Protein AF-A0A6I5ZXA4-F1 (afdb_monomer)

pLDDT: mean 84.93, std 11.58, range [39.38, 97.25]

Foldseek 3Di:
DQDPVNVVVLVVLLVLLVLDCLLVLLLLLLVLLLVVLVLLVPPDPVSLLVQLCSQLVSLVVVVVVQVVCCVVVVPDHPPLCSVVLNVVSVCLSPPPVSVVVCQQQNNLLSSLVSLLSSCVVSVNCLSNVLSVLSSVLRNCLNVCVQCVPVCVLDNRRSSSSSNVSSVSSNVSSVVSVVQSVCSVVVHPRD

Secondary structure (DSSP, 8-state):
---HHHHHHHHHHHHHHHH--HHHHHHHHHHHHHHHHHHTT---HHHHHHHTTHHHHHHHHHHHHHHHHHHHH--PPP---HHHHHHHHHHHHHSHHHHHHHHHH-HHHHHHHHHHHHHHHTT-HHHHHHHHHHHHHHHHHHTTHHHHH-GGG-TTHHHHHHHHHHHHHHHHHHHHHHHHHHHHHTPPP-

Nearest PDB structures (foldseek):
  8e0m-assembly4_L  TM=2.772E-01  e=8.622E+00  synthetic construct

Mean predicted aligned error: 6.78 Å

Structure (mmCIF, N/CA/C/O backbone):
data_AF-A0A6I5ZXA4-F1
#
_entry.id   AF-A0A6I5ZXA4-F1
#
loop_
_atom_site.group_PDB
_atom_site.id
_atom_site.type_symbol
_atom_site.label_atom_id
_atom_site.label_alt_id
_atom_site.label_comp_id
_atom_site.label_asym_id
_atom_site.label_entity_id
_atom_site.label_seq_id
_atom_site.pdbx_PDB_ins_code
_atom_site.Cartn_x
_atom_site.Cartn_y
_atom_site.Cartn_z
_atom_site.occupancy
_atom_site.B_iso_or_equiv
_atom_site.auth_seq_id
_atom_site.auth_comp_id
_atom_site.auth_asym_id
_atom_site.auth_atom_id
_atom_site.pdbx_PDB_model_num
ATOM 1 N N . MET A 1 1 ? -20.266 17.464 35.183 1.00 54.19 1 MET A N 1
ATOM 2 C CA . MET A 1 1 ? -20.669 16.050 35.334 1.00 54.19 1 MET A CA 1
ATOM 3 C C . MET A 1 1 ? -20.805 15.484 33.935 1.00 54.19 1 MET A C 1
ATOM 5 O O . MET A 1 1 ? -21.536 16.075 33.157 1.00 54.19 1 MET A O 1
ATOM 9 N N . VAL A 1 2 ? -20.057 14.433 33.596 1.00 58.50 2 VAL A N 1
ATOM 10 C CA . VAL A 1 2 ? -20.182 13.766 32.288 1.00 58.50 2 VAL A CA 1
ATOM 11 C C . VAL A 1 2 ? -21.491 12.991 32.296 1.00 58.50 2 VAL A C 1
ATOM 13 O O . VAL A 1 2 ? -21.752 12.233 33.232 1.00 58.50 2 VAL A O 1
ATOM 16 N N . THR A 1 3 ? -22.337 13.211 31.300 1.00 79.69 3 THR A N 1
ATOM 17 C CA . THR A 1 3 ? -23.615 12.502 31.208 1.00 79.69 3 THR A CA 1
ATOM 18 C C . THR A 1 3 ? -23.374 11.049 30.770 1.00 79.69 3 THR A C 1
ATOM 20 O O . THR A 1 3 ? -22.417 10.749 30.055 1.00 79.69 3 THR A O 1
ATOM 23 N N . VAL A 1 4 ? -24.227 10.107 31.194 1.00 79.75 4 VAL A N 1
ATOM 24 C CA . VAL A 1 4 ? -24.123 8.684 30.793 1.00 79.75 4 VAL A CA 1
ATOM 25 C C . VAL A 1 4 ? -23.979 8.502 29.264 1.00 79.75 4 VAL A C 1
ATOM 27 O O . VAL A 1 4 ? -23.146 7.689 28.852 1.00 79.75 4 VAL A O 1
ATOM 30 N N . PRO A 1 5 ? -24.685 9.270 28.404 1.00 82.31 5 PRO A N 1
ATOM 31 C CA . PRO A 1 5 ? -24.482 9.237 26.954 1.00 82.31 5 PRO A CA 1
ATOM 32 C C . PRO A 1 5 ? -23.058 9.612 26.514 1.00 82.31 5 PRO A C 1
ATOM 34 O O . PRO A 1 5 ? -22.460 8.895 25.712 1.00 82.31 5 PRO A O 1
ATOM 37 N N . GLU A 1 6 ? -22.475 10.677 27.073 1.00 78.12 6 GLU A N 1
ATOM 38 C CA . GLU A 1 6 ? -21.112 11.127 26.745 1.00 78.12 6 GLU A CA 1
ATOM 39 C C . GLU A 1 6 ? -20.054 10.089 27.139 1.00 78.12 6 GLU A C 1
ATOM 41 O O . GLU A 1 6 ? -19.094 9.858 26.398 1.00 78.12 6 GLU A O 1
ATOM 46 N N . TYR A 1 7 ? -20.250 9.410 28.274 1.00 79.38 7 TYR A N 1
ATOM 47 C CA . TYR A 1 7 ? -19.367 8.329 28.711 1.00 79.38 7 TYR A CA 1
ATOM 48 C C . TYR A 1 7 ? -19.406 7.137 27.744 1.00 79.38 7 TYR A C 1
ATOM 50 O O . TYR A 1 7 ? -18.355 6.649 27.321 1.00 79.38 7 TYR A O 1
ATOM 58 N N . VAL A 1 8 ? -20.603 6.691 27.344 1.00 82.06 8 VAL A N 1
ATOM 59 C CA . VAL A 1 8 ? -20.775 5.579 26.392 1.00 82.06 8 VAL A CA 1
ATOM 60 C C . VAL A 1 8 ? -20.177 5.922 25.027 1.00 82.06 8 VAL A C 1
ATOM 62 O O . VAL A 1 8 ? -19.514 5.080 24.414 1.00 82.06 8 VAL A O 1
ATOM 65 N N . ASP A 1 9 ? -20.344 7.157 24.557 1.00 81.06 9 ASP A N 1
ATOM 66 C CA . ASP A 1 9 ? -19.767 7.601 23.290 1.00 81.06 9 ASP A CA 1
ATOM 67 C C . ASP A 1 9 ? -18.241 7.696 23.334 1.00 81.06 9 ASP A C 1
ATOM 69 O O . ASP A 1 9 ? -17.578 7.251 22.390 1.00 81.06 9 ASP A O 1
ATOM 73 N N . ALA A 1 10 ? -17.660 8.187 24.431 1.00 73.94 10 ALA A N 1
ATOM 74 C CA . ALA A 1 10 ? -16.213 8.173 24.635 1.00 73.94 10 ALA A CA 1
ATOM 75 C C . ALA A 1 10 ? -15.659 6.737 24.644 1.00 73.94 10 ALA A C 1
ATOM 77 O O . ALA A 1 10 ? -14.641 6.454 24.006 1.00 73.94 10 ALA A O 1
ATOM 78 N N . LEU A 1 11 ? -16.367 5.800 25.283 1.00 72.19 11 LEU A N 1
ATOM 79 C CA . LEU A 1 11 ? -15.995 4.384 25.321 1.00 72.19 11 LEU A CA 1
ATOM 80 C C . LEU A 1 11 ? -16.078 3.736 23.933 1.00 72.19 11 LEU A C 1
ATOM 82 O O . LEU A 1 11 ? -15.151 3.041 23.518 1.00 72.19 11 LEU A O 1
ATOM 86 N N . ARG A 1 12 ? -17.130 4.032 23.159 1.00 75.88 12 ARG A N 1
ATOM 87 C CA . ARG A 1 12 ? -17.279 3.578 21.765 1.00 75.88 12 ARG A CA 1
ATOM 88 C C . ARG A 1 12 ? -16.221 4.174 20.841 1.00 75.88 12 ARG A C 1
ATOM 90 O O .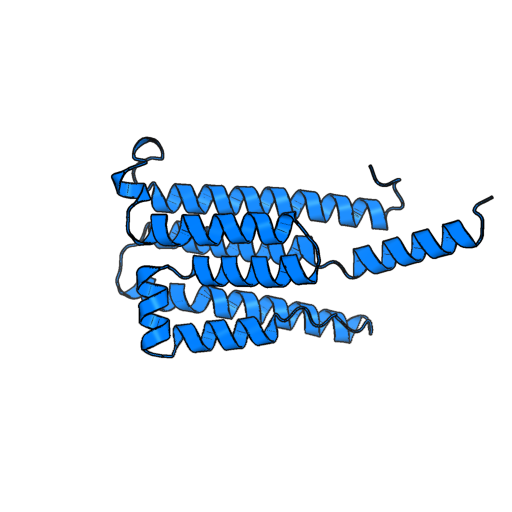 ARG A 1 12 ? -15.809 3.505 19.896 1.00 75.88 12 ARG A O 1
ATOM 97 N N . ARG A 1 13 ? -15.793 5.422 21.060 1.00 67.88 13 ARG A N 1
ATOM 98 C CA . ARG A 1 13 ? -14.695 6.052 20.301 1.00 67.88 13 ARG A CA 1
ATOM 99 C C . ARG A 1 13 ? -13.355 5.411 20.642 1.00 67.88 13 ARG A C 1
ATOM 101 O O . ARG A 1 13 ? -12.621 5.061 19.726 1.00 67.88 13 ARG A O 1
ATOM 108 N N . ARG A 1 14 ? -13.078 5.159 21.924 1.00 64.25 14 ARG A N 1
ATOM 109 C CA . ARG A 1 14 ? -11.875 4.434 22.366 1.00 64.25 14 ARG A CA 1
ATOM 110 C C . ARG A 1 14 ? -11.835 3.005 21.843 1.00 64.25 14 ARG A C 1
ATOM 112 O O . ARG A 1 14 ? -10.807 2.582 21.335 1.00 64.25 14 ARG A O 1
ATOM 119 N N . GLN A 1 15 ? -12.954 2.285 21.880 1.00 64.56 15 GLN A N 1
ATOM 120 C CA . GLN A 1 15 ? -13.050 0.945 21.297 1.00 64.56 15 GLN A CA 1
ATOM 121 C C . GLN A 1 15 ? -12.902 0.964 19.770 1.00 64.56 15 GLN A C 1
ATOM 123 O O . GLN A 1 15 ? -12.278 0.065 19.217 1.00 64.56 15 GLN A O 1
ATOM 128 N N . ARG A 1 16 ? -13.420 1.987 19.074 1.00 64.12 16 ARG A N 1
ATOM 129 C CA . ARG A 1 16 ? -13.203 2.163 17.627 1.00 64.12 16 ARG A CA 1
ATOM 130 C C . ARG A 1 16 ? -11.746 2.480 17.291 1.00 64.12 16 ARG A C 1
ATOM 132 O O . ARG A 1 16 ? -11.203 1.852 16.392 1.00 64.12 16 ARG A O 1
ATOM 139 N N . ALA A 1 17 ? -11.100 3.375 18.034 1.00 61.19 17 ALA A N 1
ATOM 140 C CA . ALA A 1 17 ? -9.6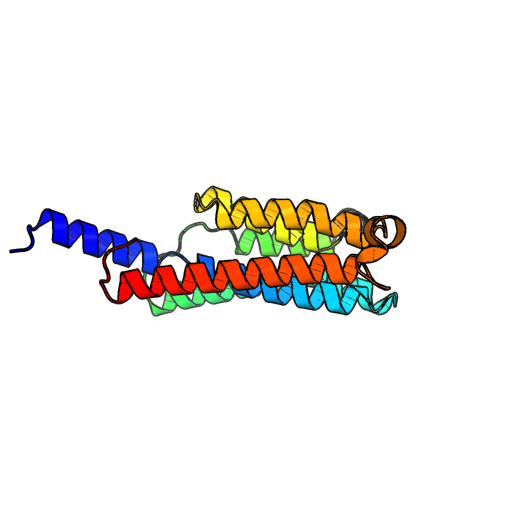84 3.695 17.853 1.00 61.19 17 ALA A CA 1
ATOM 141 C C . ALA A 1 17 ? -8.777 2.500 18.184 1.00 61.19 17 ALA A C 1
ATOM 143 O O . ALA A 1 17 ? -7.865 2.204 17.426 1.00 61.19 17 ALA A O 1
ATOM 144 N N . ALA A 1 18 ? -9.082 1.745 19.244 1.00 59.34 18 ALA A N 1
ATOM 145 C CA . ALA A 1 18 ? -8.358 0.520 19.591 1.00 59.34 18 ALA A CA 1
ATOM 146 C C . ALA A 1 18 ? -8.507 -0.588 18.531 1.00 59.34 18 ALA A C 1
ATOM 148 O O . ALA A 1 18 ? -7.624 -1.436 18.395 1.00 59.34 18 ALA A O 1
ATOM 149 N N . ARG A 1 19 ? -9.613 -0.580 17.774 1.00 60.19 19 ARG A N 1
ATOM 150 C CA . ARG A 1 19 ? -9.858 -1.495 16.650 1.00 60.19 19 ARG A CA 1
ATOM 151 C C . ARG A 1 19 ? -9.263 -1.007 15.331 1.00 60.19 19 ARG A C 1
ATOM 153 O O . ARG A 1 19 ? -9.075 -1.827 14.437 1.00 60.19 19 ARG A O 1
ATOM 160 N N . HIS A 1 20 ? -8.969 0.284 15.178 1.00 66.25 20 HIS A N 1
ATOM 161 C CA . HIS A 1 20 ? -8.357 0.782 13.953 1.00 66.25 20 HIS A CA 1
ATOM 162 C C . HIS A 1 20 ? -6.872 0.424 13.920 1.00 66.25 20 HIS A C 1
ATOM 164 O O . HIS A 1 20 ? -6.064 0.880 14.716 1.00 66.25 20 HIS A O 1
ATOM 170 N N . THR A 1 21 ? -6.525 -0.428 12.961 1.00 73.31 21 THR A N 1
ATOM 171 C CA . THR A 1 21 ? -5.159 -0.848 12.633 1.00 73.31 21 THR A CA 1
ATOM 172 C C . THR A 1 21 ? -4.541 0.035 11.546 1.00 73.31 21 THR A C 1
ATOM 174 O O . THR A 1 21 ? -3.541 -0.346 10.943 1.00 73.31 21 THR A O 1
ATOM 177 N N . GLY A 1 22 ? -5.128 1.206 11.273 1.00 82.19 22 GLY A N 1
ATOM 178 C CA . GL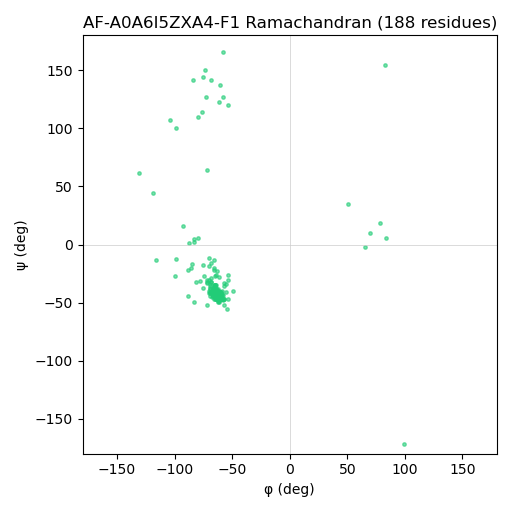Y A 1 22 ? -4.779 2.056 10.135 1.00 82.19 22 GLY A CA 1
ATOM 179 C C . GLY A 1 22 ? -3.313 2.484 10.145 1.00 82.19 22 GLY A C 1
ATOM 180 O O . GLY A 1 22 ? -2.635 2.327 9.131 1.00 82.19 22 GLY A O 1
ATOM 181 N N . SER A 1 23 ? -2.803 2.939 11.296 1.00 86.69 23 SER A N 1
ATOM 182 C CA . SER A 1 23 ? -1.387 3.299 11.460 1.00 86.69 23 SER A CA 1
ATOM 183 C C . SER A 1 23 ? -0.442 2.134 11.137 1.00 86.69 23 SER A C 1
ATOM 185 O O . SER A 1 23 ? 0.535 2.305 10.408 1.00 86.69 23 SER A O 1
ATOM 187 N N . LEU A 1 24 ? -0.772 0.930 11.611 1.00 89.19 24 LEU A N 1
ATOM 188 C CA . LEU A 1 24 ? -0.002 -0.290 11.377 1.00 89.19 24 LEU A CA 1
ATOM 189 C C . LEU A 1 24 ? -0.044 -0.717 9.906 1.00 89.19 24 LEU A C 1
ATOM 191 O O . LEU A 1 24 ? 0.997 -1.028 9.331 1.00 89.19 24 LEU A O 1
ATOM 195 N N . VAL A 1 25 ? -1.224 -0.695 9.280 1.00 90.81 25 VAL A N 1
ATOM 196 C CA . VAL A 1 25 ? -1.380 -1.021 7.855 1.00 90.81 25 VAL A CA 1
ATOM 197 C C . VAL A 1 25 ? -0.520 -0.089 7.005 1.00 90.81 25 VAL A C 1
ATOM 199 O O . VAL A 1 25 ? 0.228 -0.570 6.155 1.00 90.81 25 VAL A O 1
ATOM 202 N N . LEU A 1 26 ? -0.571 1.220 7.261 1.00 92.56 26 LEU A N 1
ATOM 203 C CA . LEU A 1 26 ? 0.232 2.211 6.541 1.00 92.56 26 LEU A CA 1
ATOM 204 C C . LEU A 1 26 ? 1.727 2.018 6.771 1.00 92.56 26 LEU A C 1
ATOM 206 O O . LEU A 1 26 ? 2.483 2.058 5.809 1.00 92.56 26 LEU A O 1
ATOM 210 N N . ALA A 1 27 ? 2.152 1.771 8.012 1.00 93.88 27 ALA A N 1
ATOM 211 C CA . ALA A 1 27 ? 3.561 1.575 8.341 1.00 93.88 27 ALA A CA 1
ATOM 212 C C . ALA A 1 27 ? 4.152 0.344 7.636 1.00 93.88 27 ALA A C 1
ATOM 214 O O . ALA A 1 27 ? 5.236 0.422 7.061 1.00 93.88 27 ALA A O 1
ATOM 215 N N . VAL A 1 28 ? 3.425 -0.779 7.625 1.00 94.94 28 VAL A N 1
ATOM 216 C CA . VAL A 1 28 ? 3.874 -1.998 6.932 1.00 94.94 28 VAL A CA 1
ATOM 217 C C . VAL A 1 28 ? 3.928 -1.776 5.418 1.00 94.94 28 VAL A C 1
ATOM 219 O O . VAL A 1 28 ? 4.894 -2.191 4.779 1.00 94.94 28 VAL A O 1
ATOM 222 N N . HIS A 1 29 ? 2.944 -1.083 4.833 1.00 95.81 29 HIS A N 1
ATOM 223 C CA . HIS A 1 29 ? 2.990 -0.743 3.407 1.00 95.81 29 HIS A CA 1
ATOM 224 C C . HIS A 1 29 ? 4.117 0.245 3.094 1.00 95.81 29 HIS A C 1
ATOM 226 O O . HIS A 1 29 ? 4.789 0.075 2.085 1.00 95.81 29 HIS A O 1
ATOM 232 N N . ALA A 1 30 ? 4.382 1.226 3.959 1.00 96.12 30 ALA A N 1
ATOM 233 C CA . ALA A 1 30 ? 5.496 2.155 3.797 1.00 96.12 30 ALA A CA 1
ATOM 234 C C . ALA A 1 30 ? 6.836 1.412 3.753 1.00 96.12 30 ALA A C 1
ATOM 236 O O . ALA A 1 30 ? 7.631 1.635 2.843 1.00 96.12 30 ALA A O 1
ATOM 237 N N . ALA A 1 31 ? 7.053 0.482 4.689 1.00 96.50 31 ALA A N 1
ATOM 238 C CA . ALA A 1 31 ? 8.249 -0.355 4.716 1.00 96.50 31 ALA A CA 1
ATOM 239 C C . ALA A 1 31 ? 8.373 -1.207 3.444 1.00 96.50 31 ALA A C 1
ATOM 241 O O . ALA A 1 31 ? 9.440 -1.266 2.839 1.00 96.50 31 ALA A O 1
ATOM 242 N N . ALA A 1 32 ? 7.276 -1.818 2.992 1.00 95.19 32 ALA A N 1
ATOM 243 C CA . ALA A 1 32 ? 7.264 -2.613 1.769 1.00 95.19 32 ALA A CA 1
ATOM 244 C C . ALA A 1 32 ? 7.580 -1.780 0.520 1.00 95.19 32 ALA A C 1
ATOM 246 O O . ALA A 1 32 ? 8.390 -2.194 -0.304 1.00 95.19 32 ALA A O 1
ATOM 247 N N . VAL A 1 33 ? 6.986 -0.591 0.390 1.00 95.50 33 VAL A N 1
ATOM 248 C CA . VAL A 1 33 ? 7.256 0.320 -0.732 1.00 95.50 33 VAL A CA 1
ATOM 249 C C . VAL A 1 33 ? 8.695 0.833 -0.680 1.00 95.50 33 VAL A C 1
ATOM 251 O O . VAL A 1 33 ? 9.329 0.914 -1.725 1.00 95.50 33 VAL A O 1
ATOM 254 N N . ALA A 1 34 ? 9.250 1.105 0.505 1.00 95.25 34 ALA A N 1
ATOM 255 C CA . ALA A 1 34 ? 10.657 1.480 0.650 1.00 95.25 34 ALA A CA 1
ATOM 256 C C . ALA A 1 34 ? 11.597 0.352 0.190 1.00 95.25 34 ALA A C 1
ATOM 258 O O . ALA A 1 34 ? 12.549 0.604 -0.545 1.00 95.25 34 ALA A O 1
ATOM 259 N N . VAL A 1 35 ? 11.295 -0.901 0.552 1.00 93.31 35 VAL A N 1
ATOM 260 C CA . VAL A 1 35 ? 12.035 -2.078 0.066 1.00 93.31 35 VAL A CA 1
ATOM 261 C C . VAL A 1 35 ? 11.949 -2.187 -1.458 1.00 93.31 35 VAL A C 1
ATOM 263 O O . VAL A 1 35 ? 12.969 -2.407 -2.106 1.00 93.31 35 VAL A O 1
ATOM 266 N N . LEU A 1 36 ? 10.764 -1.987 -2.045 1.00 92.00 36 LEU A N 1
ATOM 267 C CA . LEU A 1 36 ? 10.590 -1.989 -3.501 1.00 92.00 36 LEU A CA 1
ATOM 268 C C . LEU A 1 36 ? 11.328 -0.830 -4.185 1.00 92.00 36 LEU A C 1
ATOM 270 O O . LEU A 1 36 ? 11.880 -1.029 -5.261 1.00 92.00 36 LEU A O 1
ATOM 274 N N . ALA A 1 37 ? 11.385 0.352 -3.566 1.00 92.69 37 ALA A N 1
ATOM 275 C CA . ALA A 1 37 ? 12.131 1.497 -4.083 1.00 92.69 37 ALA A CA 1
ATOM 276 C C . ALA A 1 37 ? 13.636 1.199 -4.156 1.00 92.69 37 ALA A C 1
ATOM 278 O O . ALA A 1 37 ? 14.258 1.438 -5.186 1.00 92.69 37 ALA A O 1
ATOM 279 N N . VAL A 1 38 ? 14.206 0.612 -3.097 1.00 90.56 38 VAL A N 1
ATOM 280 C CA . VAL A 1 38 ? 15.615 0.179 -3.082 1.00 90.56 38 VAL A CA 1
ATOM 281 C C . VAL A 1 38 ? 15.853 -0.910 -4.126 1.00 90.56 38 VAL A C 1
ATOM 283 O O . VAL A 1 38 ? 16.810 -0.840 -4.891 1.00 90.56 38 VAL A O 1
ATOM 286 N N . ALA A 1 39 ? 14.955 -1.892 -4.203 1.00 88.06 39 ALA A N 1
ATOM 287 C CA . ALA A 1 39 ? 15.065 -2.995 -5.149 1.00 88.06 39 ALA A CA 1
ATOM 288 C C . ALA A 1 39 ? 14.941 -2.556 -6.616 1.00 88.06 39 ALA A C 1
ATOM 290 O O . ALA A 1 39 ? 15.419 -3.263 -7.497 1.00 88.06 39 ALA A O 1
ATOM 291 N N . GLN A 1 40 ? 14.330 -1.399 -6.883 1.00 84.94 40 GLN A N 1
ATOM 292 C CA . GLN A 1 40 ? 14.214 -0.840 -8.229 1.00 84.94 40 GLN A CA 1
ATOM 293 C C . GLN A 1 40 ? 15.528 -0.234 -8.744 1.00 84.94 40 GLN A C 1
ATOM 295 O O . GLN A 1 40 ? 15.694 -0.064 -9.948 1.00 84.94 40 GLN A O 1
ATOM 300 N N . VAL A 1 41 ? 16.481 0.057 -7.854 1.00 85.00 41 VAL A N 1
ATOM 301 C CA . VAL A 1 41 ? 17.842 0.465 -8.239 1.00 85.00 41 VAL A CA 1
ATOM 302 C C . VAL A 1 41 ? 18.651 -0.735 -8.751 1.00 85.00 41 VAL A C 1
ATOM 304 O O . VAL A 1 41 ? 19.534 -0.574 -9.589 1.00 85.00 41 VAL A O 1
ATOM 307 N N . ASP A 1 42 ? 18.325 -1.949 -8.296 1.00 76.94 42 ASP A N 1
ATOM 308 C CA . ASP A 1 42 ? 19.001 -3.187 -8.684 1.00 76.94 42 ASP A CA 1
ATOM 309 C C . ASP A 1 42 ? 18.215 -3.942 -9.775 1.00 76.94 42 ASP A C 1
ATOM 311 O O . ASP A 1 42 ? 17.243 -4.656 -9.512 1.00 76.94 42 ASP A O 1
ATOM 315 N N . TRP A 1 43 ? 18.655 -3.800 -11.029 1.00 64.44 43 TRP A N 1
ATOM 316 C CA . TRP A 1 43 ? 17.992 -4.351 -12.221 1.00 64.44 43 TRP A CA 1
ATOM 317 C C . TRP A 1 43 ? 18.258 -5.848 -12.462 1.00 64.44 43 TRP A C 1
ATOM 319 O O . TRP A 1 43 ? 17.840 -6.386 -13.489 1.00 64.44 43 TRP A O 1
ATOM 329 N N . GLY A 1 44 ? 18.942 -6.551 -11.554 1.00 63.38 44 GLY A N 1
ATOM 330 C CA . GLY A 1 44 ? 19.254 -7.969 -11.736 1.00 63.38 44 GLY A CA 1
ATOM 331 C C . GLY A 1 44 ? 18.012 -8.867 -11.872 1.00 63.38 44 GLY A C 1
ATOM 332 O O . GLY A 1 44 ? 17.075 -8.785 -11.088 1.00 63.38 44 GLY A O 1
ATOM 333 N N . LEU A 1 45 ? 18.022 -9.830 -12.804 1.00 60.94 45 LEU A N 1
ATOM 334 C CA . LEU A 1 45 ? 16.939 -10.825 -12.974 1.00 60.94 45 LEU A CA 1
ATOM 335 C C . LEU A 1 45 ? 16.599 -11.593 -11.679 1.00 60.94 45 LEU A C 1
ATOM 337 O O . LEU A 1 45 ? 15.453 -11.994 -11.461 1.00 60.94 45 LEU A O 1
ATOM 341 N N . ALA A 1 46 ? 17.592 -11.792 -10.806 1.00 63.88 46 ALA A N 1
ATOM 342 C CA . ALA A 1 46 ? 17.403 -12.398 -9.492 1.00 63.88 46 ALA A CA 1
ATOM 343 C C . ALA A 1 46 ? 16.601 -11.496 -8.538 1.00 63.88 46 ALA A C 1
ATOM 345 O O . ALA A 1 46 ? 15.827 -12.010 -7.727 1.00 63.88 46 ALA A O 1
ATOM 346 N N . SER A 1 47 ? 16.727 -10.167 -8.662 1.00 67.75 47 SER A N 1
ATOM 347 C CA . SER A 1 47 ? 16.007 -9.219 -7.814 1.00 67.75 47 SER A CA 1
ATOM 348 C C . SER A 1 47 ? 14.498 -9.240 -8.105 1.00 67.75 47 SER A C 1
ATOM 350 O O . SER A 1 47 ? 13.675 -9.089 -7.206 1.00 67.75 47 SER A O 1
ATOM 352 N N . TRP A 1 48 ? 14.105 -9.562 -9.340 1.00 71.88 48 TRP A N 1
ATOM 353 C CA . TRP A 1 48 ? 12.707 -9.510 -9.778 1.00 71.88 48 TRP A CA 1
ATOM 354 C C . TRP A 1 48 ? 11.839 -10.620 -9.183 1.00 71.88 48 TRP A C 1
ATOM 356 O O . TRP A 1 48 ? 10.654 -10.419 -8.925 1.00 71.88 48 TRP A O 1
ATOM 366 N N . ARG A 1 49 ? 12.411 -11.808 -8.949 1.00 78.19 49 ARG A N 1
ATOM 367 C CA . ARG A 1 49 ? 11.643 -12.957 -8.442 1.00 78.19 49 ARG A CA 1
ATOM 368 C C . ARG A 1 49 ? 11.189 -12.760 -7.001 1.00 78.19 49 ARG A C 1
ATOM 370 O O . ARG A 1 49 ? 10.049 -13.084 -6.681 1.00 78.19 49 ARG A O 1
ATOM 377 N N . TRP A 1 50 ? 12.050 -12.221 -6.140 1.00 84.81 50 TRP A N 1
ATOM 378 C CA . TRP A 1 50 ? 11.705 -12.034 -4.731 1.00 84.81 50 TRP A CA 1
ATOM 379 C C . TRP A 1 50 ? 10.795 -10.817 -4.514 1.00 84.81 50 TRP A C 1
ATOM 381 O O . TRP A 1 50 ? 9.926 -10.866 -3.645 1.00 84.81 50 TRP A O 1
ATOM 391 N N . GLN A 1 51 ? 10.917 -9.765 -5.336 1.00 87.31 51 GLN A N 1
ATOM 392 C CA . GLN A 1 51 ? 10.049 -8.578 -5.274 1.00 87.31 51 GLN A CA 1
ATOM 393 C C . GLN A 1 51 ? 8.560 -8.940 -5.423 1.00 87.31 51 GLN A C 1
ATOM 395 O O . GLN A 1 51 ? 7.706 -8.376 -4.740 1.00 87.31 51 GLN A O 1
ATOM 400 N N . ASN A 1 52 ? 8.245 -9.943 -6.248 1.00 87.88 52 ASN A N 1
ATOM 401 C CA . ASN A 1 52 ? 6.879 -10.435 -6.452 1.00 87.88 52 ASN A CA 1
ATOM 402 C C . ASN A 1 52 ? 6.268 -11.098 -5.207 1.00 87.88 52 ASN A C 1
ATOM 404 O O . ASN A 1 52 ? 5.047 -11.188 -5.099 1.00 87.88 52 ASN A O 1
ATOM 408 N N . LEU A 1 53 ? 7.093 -11.533 -4.250 1.00 90.81 53 LEU A N 1
ATOM 409 C CA . LEU A 1 53 ? 6.633 -12.113 -2.987 1.00 90.81 53 LEU A CA 1
ATOM 410 C C . LEU A 1 53 ? 6.332 -11.047 -1.928 1.00 90.81 53 LEU A C 1
ATOM 412 O O . LEU A 1 53 ? 5.626 -11.341 -0.963 1.00 90.81 53 LEU A O 1
ATOM 416 N N . VAL A 1 54 ? 6.813 -9.811 -2.103 1.00 93.31 54 VAL A N 1
ATOM 417 C CA . VAL A 1 54 ? 6.639 -8.721 -1.127 1.00 93.31 54 VAL A CA 1
ATOM 418 C C . VAL A 1 54 ? 5.167 -8.505 -0.750 1.00 93.31 54 VAL A C 1
ATOM 420 O O . VAL A 1 54 ? 4.881 -8.475 0.449 1.00 93.31 54 VAL A O 1
ATOM 423 N N . PRO A 1 55 ? 4.199 -8.431 -1.689 1.00 93.81 55 PRO A N 1
ATOM 424 C CA . PRO A 1 55 ? 2.795 -8.253 -1.323 1.00 93.81 55 PRO A CA 1
ATOM 425 C C . PRO A 1 55 ? 2.244 -9.421 -0.497 1.00 93.81 55 PRO A C 1
ATOM 427 O O . PRO A 1 55 ? 1.509 -9.204 0.467 1.00 93.81 55 PRO A O 1
ATOM 430 N N . ALA A 1 56 ? 2.638 -10.657 -0.820 1.00 93.06 56 ALA A N 1
ATOM 431 C CA . ALA A 1 56 ? 2.229 -11.833 -0.059 1.00 93.06 56 ALA A CA 1
ATOM 432 C C . ALA A 1 56 ? 2.782 -11.776 1.372 1.00 93.06 56 ALA A C 1
ATOM 434 O O . ALA A 1 56 ? 2.020 -11.939 2.323 1.00 93.06 56 ALA A O 1
ATOM 435 N N . VAL A 1 57 ? 4.070 -11.457 1.536 1.00 94.31 57 VAL A N 1
ATOM 436 C CA . VAL A 1 57 ? 4.704 -11.296 2.855 1.00 94.31 57 VAL A CA 1
ATOM 437 C C . VAL A 1 57 ? 3.995 -10.216 3.671 1.00 94.31 57 VAL A C 1
ATOM 439 O O . VAL A 1 57 ? 3.636 -10.461 4.820 1.00 94.31 57 VAL A O 1
ATOM 442 N N . VAL A 1 58 ? 3.717 -9.053 3.077 1.00 94.88 58 VAL A N 1
ATOM 443 C CA . VAL A 1 58 ? 3.007 -7.949 3.742 1.00 94.88 58 VAL A CA 1
ATOM 444 C C . VAL A 1 58 ? 1.646 -8.391 4.267 1.00 94.88 58 VAL A C 1
ATOM 446 O O . VAL A 1 58 ? 1.348 -8.195 5.446 1.00 94.88 58 VAL A O 1
ATOM 449 N N . TYR A 1 59 ? 0.818 -9.011 3.426 1.00 94.06 59 TYR A N 1
ATOM 450 C CA . TYR A 1 59 ? -0.522 -9.414 3.848 1.00 94.06 59 TYR A CA 1
ATOM 451 C C . TYR A 1 59 ? -0.514 -10.597 4.817 1.00 94.06 59 TYR A C 1
ATOM 453 O O . TYR A 1 59 ? -1.371 -10.641 5.699 1.00 94.06 59 TYR A O 1
ATOM 461 N N . VAL A 1 60 ? 0.461 -11.509 4.724 1.00 93.81 60 VAL A N 1
ATOM 462 C CA . VAL A 1 60 ? 0.669 -12.568 5.725 1.00 93.81 60 VAL A CA 1
ATOM 463 C C . VAL A 1 60 ? 1.050 -11.966 7.076 1.00 93.81 60 VAL A C 1
ATOM 465 O O . VAL A 1 60 ? 0.460 -12.340 8.087 1.00 93.81 60 VAL A O 1
ATOM 468 N N . VAL A 1 61 ? 1.978 -11.005 7.106 1.00 93.12 61 VAL A N 1
ATOM 469 C CA . VAL A 1 61 ? 2.394 -10.309 8.334 1.00 93.12 61 VAL A CA 1
ATOM 470 C C . VAL A 1 61 ? 1.212 -9.561 8.947 1.00 93.12 61 VAL A C 1
ATOM 472 O O . VAL A 1 61 ? 0.928 -9.736 10.130 1.00 93.12 61 VAL A O 1
ATOM 475 N N . LEU A 1 62 ? 0.471 -8.783 8.152 1.00 91.38 62 LEU A N 1
ATOM 476 C CA . LEU A 1 62 ? -0.723 -8.074 8.622 1.00 91.38 62 LEU A CA 1
ATOM 477 C C . LEU A 1 62 ? -1.783 -9.042 9.158 1.00 91.38 62 LEU A C 1
ATOM 479 O O . LEU A 1 62 ? -2.334 -8.820 10.236 1.00 91.38 62 LEU A O 1
ATOM 483 N N . TRP A 1 63 ? -2.035 -10.142 8.448 1.00 90.75 63 TRP A N 1
ATOM 484 C CA . TRP A 1 63 ? -2.964 -11.176 8.891 1.00 90.75 63 TRP A CA 1
ATOM 485 C C . TRP A 1 63 ? -2.524 -11.821 10.210 1.00 90.75 63 TRP A C 1
ATOM 487 O O . TRP A 1 63 ? -3.342 -11.952 11.120 1.00 90.75 63 TRP A O 1
ATOM 497 N N . ALA A 1 64 ? -1.244 -12.175 10.343 1.00 90.50 64 ALA A N 1
ATOM 498 C CA . ALA A 1 64 ? -0.689 -12.779 11.550 1.00 90.50 64 ALA A CA 1
ATOM 499 C C . ALA A 1 64 ? -0.758 -11.825 12.750 1.00 90.50 64 ALA A C 1
ATOM 501 O O . ALA A 1 64 ? -1.187 -12.230 13.830 1.00 90.50 64 ALA A O 1
ATOM 502 N N . VAL A 1 65 ? -0.405 -10.550 12.560 1.00 88.81 65 VAL A N 1
ATOM 503 C CA . VAL A 1 65 ? -0.461 -9.524 13.612 1.00 88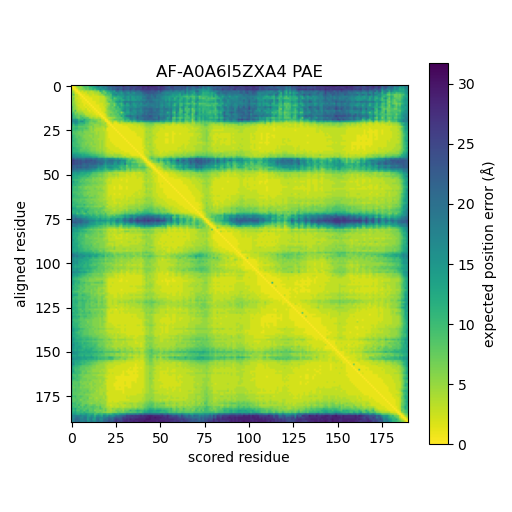.81 65 VAL A CA 1
ATOM 504 C C . VAL A 1 65 ? -1.895 -9.297 14.086 1.00 88.81 65 VAL A C 1
ATOM 506 O O . VAL A 1 65 ? -2.140 -9.250 15.293 1.00 88.81 65 VAL A O 1
ATOM 509 N N . VAL A 1 66 ? -2.854 -9.190 13.161 1.00 85.44 66 VAL A N 1
ATOM 510 C CA . VAL A 1 66 ? -4.270 -9.017 13.514 1.00 85.44 66 VAL A CA 1
ATOM 511 C C . VAL A 1 66 ? -4.798 -10.258 14.232 1.00 85.44 66 VAL A C 1
ATOM 513 O O . VAL A 1 66 ? -5.357 -10.125 15.317 1.00 85.44 66 VAL A O 1
ATOM 516 N N . ARG A 1 67 ? -4.527 -11.467 13.723 1.00 85.12 67 ARG A N 1
ATOM 517 C CA . ARG A 1 67 ? -4.905 -12.731 14.382 1.00 85.12 67 ARG A CA 1
ATOM 518 C C . ARG A 1 67 ? -4.309 -12.877 15.780 1.00 85.12 67 ARG A C 1
ATOM 520 O O . ARG A 1 67 ? -4.979 -13.373 16.683 1.00 85.12 67 ARG A O 1
ATOM 527 N N . LEU A 1 68 ? -3.057 -12.469 15.973 1.00 86.88 68 LEU A N 1
ATOM 528 C CA . LEU A 1 68 ? -2.415 -12.498 17.284 1.00 86.88 68 LEU A CA 1
ATOM 529 C C . LEU A 1 68 ? -3.090 -11.508 18.239 1.00 86.88 68 LEU A C 1
ATOM 531 O O . LEU A 1 68 ? -3.408 -11.874 19.368 1.00 86.88 68 LEU A O 1
ATOM 535 N N . ARG A 1 69 ? -3.378 -10.285 17.778 1.00 82.12 69 ARG A N 1
ATOM 536 C CA . ARG A 1 69 ? -4.121 -9.292 18.567 1.00 82.12 69 ARG A CA 1
ATOM 537 C C . ARG A 1 69 ? -5.513 -9.779 18.955 1.00 82.12 69 ARG A C 1
ATOM 539 O O . ARG A 1 69 ? -5.895 -9.610 20.109 1.00 82.12 69 ARG A O 1
ATOM 546 N N . GLU A 1 70 ? -6.245 -10.401 18.035 1.00 80.88 70 GLU A N 1
ATOM 547 C CA . GLU A 1 70 ? -7.554 -11.008 18.311 1.00 80.88 70 GLU A CA 1
ATOM 548 C C . GLU A 1 70 ? -7.461 -12.051 19.427 1.00 80.88 70 GLU A C 1
ATOM 550 O O . GLU A 1 70 ? -8.246 -12.016 20.372 1.00 80.88 70 GLU A O 1
ATOM 555 N N . ARG A 1 71 ? -6.465 -12.946 19.358 1.00 83.12 71 ARG A N 1
ATOM 556 C CA . ARG A 1 71 ? -6.247 -13.981 20.380 1.00 83.12 71 ARG A CA 1
ATOM 557 C C . ARG A 1 71 ? -5.891 -13.401 21.746 1.00 83.12 71 ARG A C 1
ATOM 559 O O . ARG A 1 71 ? -6.386 -13.895 22.749 1.00 83.12 71 ARG A O 1
ATOM 566 N N . VAL A 1 72 ? -5.040 -12.376 21.785 1.00 83.38 72 VAL A N 1
ATOM 567 C CA . VAL A 1 72 ? -4.563 -11.773 23.043 1.00 83.38 72 VAL A CA 1
ATOM 568 C C . VAL A 1 72 ? -5.631 -10.895 23.693 1.00 83.38 72 VAL A C 1
ATOM 570 O O . VAL A 1 72 ? -5.747 -10.868 24.913 1.00 83.38 72 VAL A O 1
ATOM 573 N N . THR A 1 73 ? -6.412 -10.163 22.897 1.00 76.75 73 THR A N 1
ATOM 574 C CA . THR A 1 73 ? -7.372 -9.176 23.420 1.00 76.75 73 THR A CA 1
ATOM 575 C C . THR A 1 73 ? -8.807 -9.692 23.504 1.00 76.75 73 THR A C 1
ATOM 577 O O . THR A 1 73 ? -9.651 -9.017 24.087 1.00 76.75 73 THR A O 1
ATOM 580 N N . GLY A 1 74 ? -9.119 -10.842 22.893 1.00 68.81 74 GLY A N 1
ATOM 581 C CA . GLY A 1 74 ? -10.476 -11.400 22.813 1.00 68.81 74 GLY A CA 1
ATOM 582 C C . GLY A 1 74 ? -11.458 -10.558 21.986 1.00 68.81 74 GLY A C 1
ATOM 583 O O . GLY A 1 74 ? -12.610 -10.947 21.796 1.00 68.81 74 GLY A O 1
ATOM 584 N N . MET A 1 75 ? -11.026 -9.404 21.471 1.00 64.62 75 MET A N 1
ATOM 585 C CA . MET A 1 75 ? -11.823 -8.562 20.593 1.00 64.62 75 MET A CA 1
ATOM 586 C C . MET A 1 75 ? -11.769 -9.152 19.187 1.00 64.62 75 MET A C 1
ATOM 588 O O . MET A 1 75 ? -10.729 -9.108 18.534 1.00 64.62 75 MET A O 1
ATOM 592 N N . GLY A 1 76 ? -12.895 -9.706 18.728 1.00 58.09 76 GLY A N 1
ATOM 593 C CA . GLY A 1 76 ? -13.030 -10.208 17.362 1.00 58.09 76 GLY A CA 1
ATOM 594 C C . GLY A 1 76 ? -12.654 -9.123 16.354 1.00 58.09 76 GLY A C 1
ATOM 595 O O . GLY A 1 76 ? -13.246 -8.038 16.349 1.00 58.09 76 GLY A O 1
ATOM 596 N N . GLY A 1 77 ? -11.643 -9.400 15.537 1.00 56.03 77 GLY A N 1
ATOM 597 C CA . GLY A 1 77 ? -11.210 -8.495 14.489 1.00 56.03 77 GLY A CA 1
ATOM 598 C C . GLY A 1 77 ? -12.202 -8.549 13.342 1.00 56.03 77 GLY A C 1
ATOM 599 O O . GLY A 1 77 ? -12.842 -9.568 13.061 1.00 56.03 77 GLY A O 1
ATOM 600 N N . GLY A 1 78 ? -12.416 -7.391 12.727 1.00 61.22 78 GLY A N 1
ATOM 601 C CA . GLY A 1 78 ? -13.307 -7.279 11.585 1.00 61.22 78 GLY A CA 1
ATOM 602 C C . GLY A 1 78 ? -12.868 -8.197 10.445 1.00 61.22 78 GLY A C 1
ATOM 603 O O . GLY A 1 78 ? -11.743 -8.694 10.387 1.00 61.22 78 GLY A O 1
ATOM 604 N N . ARG A 1 79 ? -13.759 -8.404 9.471 1.00 67.00 79 ARG A N 1
ATOM 605 C CA . ARG A 1 79 ? -13.416 -9.054 8.196 1.00 67.00 79 ARG A CA 1
ATOM 606 C C . ARG A 1 79 ? -12.568 -8.109 7.334 1.00 67.00 79 ARG A C 1
ATOM 608 O O . ARG A 1 79 ? -12.972 -7.721 6.238 1.00 67.00 79 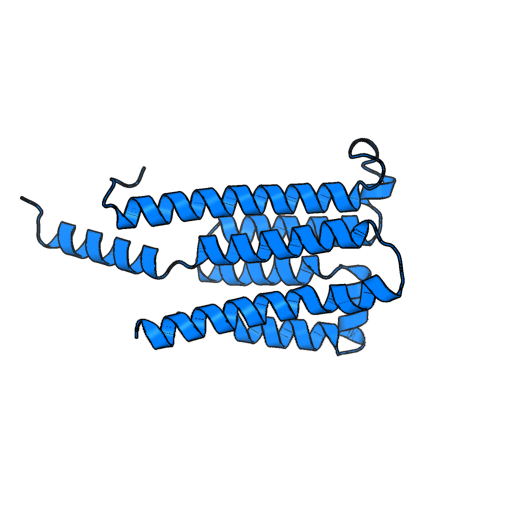ARG A O 1
ATOM 615 N N . ASP A 1 80 ? -11.375 -7.768 7.805 1.00 72.31 80 ASP A N 1
ATOM 616 C CA . ASP A 1 80 ? -10.483 -6.800 7.159 1.00 72.31 80 ASP A CA 1
ATOM 617 C C . ASP A 1 80 ? -9.898 -7.345 5.848 1.00 72.31 80 ASP A C 1
ATOM 619 O O . ASP A 1 80 ? -9.498 -6.588 4.971 1.00 72.31 80 ASP A O 1
ATOM 623 N N . GLY A 1 81 ? -9.941 -8.669 5.653 1.00 81.75 81 GLY A N 1
ATOM 624 C CA . GLY A 1 81 ? -9.627 -9.306 4.373 1.00 81.75 81 GLY A CA 1
ATOM 625 C C . GLY A 1 81 ? -8.140 -9.554 4.122 1.00 81.75 81 GLY A C 1
ATOM 626 O O . GLY A 1 81 ? -7.809 -10.053 3.052 1.00 81.75 81 GLY A O 1
ATOM 627 N N . PHE A 1 82 ? -7.256 -9.297 5.095 1.00 86.69 82 PHE A N 1
ATOM 628 C CA . PHE A 1 82 ? -5.807 -9.508 4.951 1.00 86.69 82 PHE A CA 1
ATOM 629 C C . PHE A 1 82 ? -5.439 -10.939 4.538 1.00 86.69 82 PHE A C 1
ATOM 631 O O . PHE A 1 82 ? -4.618 -11.118 3.650 1.00 86.69 82 PHE A O 1
ATOM 638 N N . GLY A 1 83 ? -6.096 -11.960 5.101 1.00 85.81 83 GLY A N 1
ATOM 639 C CA . GLY A 1 83 ? -5.844 -13.356 4.714 1.00 85.81 83 GLY A CA 1
ATOM 640 C C . GLY A 1 83 ? -6.253 -13.668 3.268 1.00 85.81 83 GLY A C 1
ATOM 641 O O . GLY A 1 83 ? -5.569 -14.418 2.579 1.00 85.81 83 GLY A O 1
ATOM 642 N N . VAL A 1 84 ? -7.330 -13.043 2.778 1.00 88.88 84 VAL A N 1
ATOM 643 C CA . VAL A 1 84 ? -7.757 -13.174 1.375 1.00 88.88 84 VAL A CA 1
ATOM 644 C C . VAL A 1 84 ? -6.767 -12.464 0.456 1.00 88.88 84 VAL A C 1
ATOM 646 O O . VAL A 1 84 ? -6.387 -13.023 -0.565 1.00 88.88 84 VAL A O 1
ATOM 649 N N . MET A 1 85 ? -6.298 -11.272 0.838 1.00 90.19 85 MET A N 1
ATOM 650 C CA . MET A 1 85 ? -5.267 -10.555 0.081 1.00 90.19 85 MET A CA 1
ATOM 651 C C . MET A 1 85 ? -3.926 -11.292 0.080 1.00 90.19 85 MET A C 1
ATOM 653 O O . MET A 1 85 ? -3.255 -11.299 -0.943 1.00 90.19 85 MET A O 1
ATOM 657 N N . ALA A 1 86 ? -3.564 -11.976 1.168 1.00 90.62 86 ALA A N 1
ATOM 658 C CA . ALA A 1 86 ? -2.383 -12.834 1.218 1.00 90.62 86 ALA A CA 1
ATOM 659 C C . ALA A 1 86 ? -2.492 -13.999 0.228 1.00 90.62 86 ALA A C 1
ATOM 661 O O . ALA A 1 86 ? -1.581 -14.213 -0.568 1.00 90.62 86 ALA A O 1
ATOM 662 N N . ALA A 1 87 ? -3.625 -14.711 0.231 1.00 92.19 87 ALA A N 1
ATOM 663 C CA . ALA A 1 87 ? -3.874 -15.799 -0.711 1.00 92.19 87 ALA A CA 1
ATOM 664 C C . ALA A 1 87 ? -3.889 -15.303 -2.165 1.00 92.19 87 ALA A C 1
ATOM 666 O O . ALA A 1 87 ? -3.293 -15.929 -3.035 1.00 92.19 87 ALA A O 1
ATOM 667 N N . PHE A 1 88 ? -4.516 -14.152 -2.420 1.00 92.44 88 PHE A N 1
ATOM 668 C CA . PHE A 1 88 ? -4.558 -13.526 -3.740 1.00 92.44 88 PHE A CA 1
ATOM 669 C C . PHE A 1 88 ? -3.167 -13.096 -4.227 1.00 92.44 88 PHE A C 1
ATOM 671 O O . PHE A 1 88 ? -2.784 -13.418 -5.348 1.00 92.44 88 PHE A O 1
ATOM 678 N N . ALA A 1 89 ? -2.384 -12.425 -3.380 1.00 91.19 89 ALA A N 1
ATOM 679 C CA . ALA A 1 89 ? -1.018 -12.020 -3.697 1.00 91.19 89 ALA A CA 1
ATOM 680 C C . ALA A 1 89 ? -0.110 -13.229 -3.961 1.00 91.19 89 ALA A C 1
ATOM 682 O O . ALA A 1 89 ? 0.678 -13.216 -4.903 1.00 91.19 89 ALA A O 1
ATOM 683 N N . LEU A 1 90 ? -0.254 -14.293 -3.166 1.00 92.00 90 LEU A N 1
ATOM 684 C CA . LEU A 1 90 ? 0.487 -15.535 -3.363 1.00 92.00 90 LEU A CA 1
ATOM 685 C C . LEU A 1 90 ? 0.084 -16.227 -4.672 1.00 92.00 90 LEU A C 1
ATOM 687 O O . LEU A 1 90 ? 0.950 -16.662 -5.424 1.00 92.00 90 LEU A O 1
ATOM 691 N N . ALA A 1 91 ? -1.214 -16.279 -4.981 1.00 91.00 91 ALA A N 1
ATOM 692 C CA . ALA A 1 91 ? -1.706 -16.820 -6.244 1.00 91.00 91 ALA A CA 1
ATOM 693 C C . ALA A 1 91 ? -1.161 -16.030 -7.442 1.00 91.00 91 ALA A C 1
ATOM 695 O O . ALA A 1 91 ? -0.700 -16.635 -8.406 1.00 91.00 91 ALA A O 1
ATOM 696 N N . LEU A 1 92 ? -1.136 -14.694 -7.369 1.00 89.50 92 LEU A N 1
ATOM 697 C CA . LEU A 1 92 ? -0.524 -13.868 -8.411 1.00 89.50 92 LEU A CA 1
ATOM 698 C C . LEU A 1 92 ? 0.974 -14.149 -8.569 1.00 89.50 92 LEU A C 1
ATOM 700 O O . LEU A 1 92 ? 1.457 -14.212 -9.692 1.00 89.50 92 LEU A O 1
ATOM 704 N N . ALA A 1 93 ? 1.707 -14.346 -7.474 1.00 86.88 93 ALA A N 1
ATOM 705 C CA . ALA A 1 93 ? 3.143 -14.604 -7.535 1.00 86.88 93 ALA A CA 1
ATOM 706 C C . ALA A 1 93 ? 3.496 -15.989 -8.109 1.00 86.88 93 ALA A C 1
ATOM 708 O O . ALA A 1 93 ? 4.558 -16.136 -8.714 1.00 86.88 93 ALA A O 1
ATOM 709 N N . LEU A 1 94 ? 2.633 -16.995 -7.915 1.00 87.75 94 LEU A N 1
ATOM 710 C CA . LEU A 1 94 ? 2.905 -18.391 -8.282 1.00 87.75 94 LEU A CA 1
ATOM 711 C C . LEU A 1 94 ? 2.264 -18.831 -9.606 1.00 87.75 94 LEU A C 1
ATOM 713 O O . LEU A 1 94 ? 2.772 -19.748 -10.250 1.00 87.75 94 LEU A O 1
ATOM 717 N N . LEU A 1 95 ? 1.151 -18.218 -10.019 1.00 89.06 95 LEU A N 1
ATOM 718 C CA . LEU A 1 95 ? 0.461 -18.579 -11.259 1.00 89.06 95 LEU A CA 1
ATOM 719 C C . LEU A 1 95 ? 1.091 -17.870 -12.468 1.00 89.06 95 LEU A C 1
ATOM 721 O O . LEU A 1 95 ? 1.390 -16.679 -12.383 1.00 89.06 95 LEU A O 1
ATOM 725 N N . PRO A 1 96 ? 1.213 -18.535 -13.633 1.00 83.94 96 PRO A N 1
ATOM 726 C CA . PRO A 1 96 ? 1.915 -17.985 -14.797 1.00 83.94 96 PRO A CA 1
ATOM 727 C C . PRO A 1 96 ? 1.323 -16.656 -15.295 1.00 83.94 96 PRO A C 1
ATOM 729 O O . PRO A 1 96 ? 2.061 -15.708 -15.552 1.00 83.94 96 PRO A O 1
ATOM 732 N N . PHE A 1 97 ? -0.007 -16.537 -15.360 1.00 84.44 97 PHE A N 1
ATOM 733 C CA . PHE A 1 97 ? -0.669 -15.285 -15.752 1.00 84.44 97 PHE A CA 1
ATOM 734 C C . PHE A 1 97 ? -0.528 -14.177 -14.702 1.00 84.44 97 PHE A C 1
ATOM 736 O O . PHE A 1 97 ? -0.375 -13.008 -15.049 1.00 84.44 97 PHE A O 1
ATOM 743 N N . GLY A 1 98 ? -0.549 -14.538 -13.417 1.00 83.12 98 GLY A N 1
ATOM 744 C CA . GLY A 1 98 ? -0.335 -13.584 -12.332 1.00 83.12 98 GLY A CA 1
ATOM 745 C C . GLY A 1 98 ? 1.090 -13.038 -12.330 1.00 83.12 98 GLY A C 1
ATOM 746 O O . GLY A 1 98 ? 1.294 -11.835 -12.176 1.00 83.12 98 GLY A O 1
ATOM 747 N N . TYR A 1 99 ? 2.062 -13.906 -12.604 1.00 82.75 99 TYR A N 1
ATOM 748 C CA . TYR A 1 99 ? 3.464 -13.536 -12.707 1.00 82.75 99 TYR A CA 1
ATOM 749 C C . TYR A 1 99 ? 3.700 -12.537 -13.844 1.00 82.75 99 TYR A C 1
ATOM 751 O O . TYR A 1 99 ? 4.398 -11.546 -13.646 1.00 82.75 99 TYR A O 1
ATOM 759 N N . LEU A 1 100 ? 3.070 -12.743 -15.008 1.00 84.44 100 LEU A N 1
ATOM 760 C CA . LEU A 1 100 ? 3.119 -11.788 -16.123 1.00 84.44 100 LEU A CA 1
ATOM 761 C C . LEU A 1 100 ? 2.522 -10.427 -15.742 1.00 84.44 100 LEU A C 1
ATOM 763 O O . LEU A 1 100 ? 3.095 -9.389 -16.070 1.00 84.44 100 LEU A O 1
ATOM 767 N N . LEU A 1 101 ? 1.405 -10.416 -15.011 1.00 84.88 101 LEU A N 1
ATOM 768 C CA . LEU A 1 101 ? 0.785 -9.176 -14.545 1.00 84.88 101 LEU A CA 1
ATOM 769 C C . LEU A 1 101 ? 1.708 -8.425 -13.577 1.00 84.88 101 LEU A C 1
ATOM 771 O O . LEU A 1 101 ? 1.889 -7.219 -13.718 1.00 84.88 101 LEU A O 1
ATOM 775 N N . LEU A 1 102 ? 2.349 -9.133 -12.644 1.00 85.94 102 LEU A N 1
ATOM 776 C CA . LEU A 1 102 ? 3.339 -8.557 -11.729 1.00 85.94 102 LEU A CA 1
ATOM 777 C C . LEU A 1 102 ? 4.593 -8.062 -12.452 1.00 85.94 102 LEU A C 1
ATOM 779 O O . LEU A 1 102 ? 5.158 -7.043 -12.061 1.00 85.94 102 LEU A O 1
ATOM 783 N N . LEU A 1 103 ? 5.008 -8.744 -13.520 1.00 82.81 103 LEU A N 1
ATOM 784 C CA . LEU A 1 103 ? 6.144 -8.332 -14.338 1.00 82.81 103 LEU A CA 1
ATOM 785 C C . LEU A 1 103 ? 5.894 -6.971 -15.001 1.00 82.81 103 LEU A C 1
ATOM 787 O O . LEU A 1 103 ? 6.796 -6.137 -15.019 1.00 82.81 103 LEU A O 1
ATOM 791 N N . MET A 1 104 ? 4.676 -6.750 -15.506 1.00 85.12 104 MET A N 1
ATOM 792 C CA . MET A 1 104 ? 4.291 -5.516 -16.199 1.00 85.12 104 MET A CA 1
ATOM 793 C C . MET A 1 104 ? 3.887 -4.397 -15.235 1.00 85.12 104 MET A C 1
ATOM 795 O O . MET A 1 104 ? 4.359 -3.271 -15.344 1.00 85.12 104 MET A O 1
ATOM 799 N N . ALA A 1 105 ? 3.004 -4.694 -14.284 1.00 87.62 105 ALA A N 1
ATOM 800 C CA . ALA A 1 105 ? 2.391 -3.691 -13.416 1.00 87.62 105 ALA A CA 1
ATOM 801 C C . ALA A 1 105 ? 3.217 -3.412 -12.143 1.00 87.62 105 ALA A C 1
ATOM 803 O O . ALA A 1 105 ? 3.108 -2.356 -11.516 1.00 87.62 105 ALA A O 1
ATOM 804 N N . GLY A 1 106 ? 4.070 -4.360 -11.761 1.00 89.25 106 GLY A N 1
ATOM 805 C CA . GLY A 1 106 ? 4.865 -4.309 -10.544 1.00 89.25 106 GLY A CA 1
ATOM 806 C C . GLY A 1 106 ? 4.097 -4.764 -9.293 1.00 89.25 106 GLY A C 1
ATOM 807 O O . GLY A 1 106 ? 2.869 -4.651 -9.210 1.00 89.25 106 GLY A O 1
ATOM 808 N N . PRO A 1 107 ? 4.817 -5.244 -8.263 1.00 91.19 107 PRO A N 1
ATOM 809 C CA . PRO A 1 107 ? 4.226 -5.692 -6.998 1.00 91.19 107 PRO A CA 1
ATOM 810 C C . PRO A 1 107 ? 3.515 -4.573 -6.222 1.00 91.19 107 PRO A C 1
ATOM 812 O O . PRO A 1 107 ? 2.605 -4.848 -5.436 1.00 91.19 107 PRO A O 1
ATOM 815 N N . GLY A 1 108 ? 3.874 -3.308 -6.468 1.00 92.56 108 GLY A N 1
ATOM 816 C CA . GLY A 1 108 ? 3.214 -2.155 -5.861 1.00 92.56 108 GLY A CA 1
ATOM 817 C C . GLY A 1 108 ? 1.730 -2.049 -6.223 1.00 92.56 108 GLY A C 1
ATOM 818 O O . GLY A 1 108 ? 0.949 -1.592 -5.396 1.00 92.56 108 GLY A O 1
ATOM 819 N N . VAL A 1 109 ? 1.293 -2.560 -7.379 1.00 93.50 109 VAL A N 1
ATOM 820 C CA . VAL A 1 109 ? -0.137 -2.577 -7.742 1.00 93.50 109 VAL A CA 1
ATOM 821 C C . VAL A 1 109 ? -0.948 -3.470 -6.816 1.00 93.50 109 VAL A C 1
ATOM 823 O O . VAL A 1 109 ? -2.044 -3.091 -6.415 1.00 93.50 109 VAL A O 1
ATOM 826 N N . VAL A 1 110 ? -0.408 -4.622 -6.412 1.00 94.75 110 VAL A N 1
ATOM 827 C CA . VAL A 1 110 ? -1.098 -5.524 -5.477 1.00 94.75 110 VAL A CA 1
ATOM 828 C C . VAL A 1 110 ? -1.175 -4.899 -4.085 1.00 94.75 110 VAL A C 1
ATOM 830 O O . VAL A 1 110 ? -2.229 -4.948 -3.452 1.00 94.75 110 VAL A O 1
ATOM 833 N N . LEU A 1 111 ? -0.092 -4.251 -3.642 1.00 95.00 111 LEU A N 1
ATOM 834 C CA . LEU A 1 111 ? -0.069 -3.479 -2.396 1.00 95.00 111 LEU A CA 1
ATOM 835 C C . LEU A 1 111 ? -1.073 -2.314 -2.423 1.00 95.00 111 LEU A C 1
ATOM 837 O O . LEU A 1 111 ? -1.805 -2.091 -1.458 1.00 95.00 111 LEU A O 1
ATOM 841 N N . GLY A 1 112 ? -1.138 -1.588 -3.539 1.00 95.06 112 GLY A N 1
ATOM 842 C CA . GLY A 1 112 ? -2.075 -0.489 -3.750 1.00 95.06 112 GLY A CA 1
ATOM 843 C C . GLY A 1 112 ? -3.524 -0.970 -3.759 1.00 95.06 112 GLY A C 1
ATOM 844 O O . GLY A 1 112 ? -4.361 -0.430 -3.038 1.00 95.06 112 GLY A O 1
ATOM 845 N N . ALA A 1 113 ? -3.815 -2.045 -4.494 1.00 94.25 113 ALA A N 1
ATOM 846 C CA . ALA A 1 113 ? -5.140 -2.651 -4.557 1.00 94.25 113 ALA A CA 1
ATOM 847 C C . ALA A 1 113 ? -5.614 -3.136 -3.182 1.00 94.25 113 ALA A C 1
ATOM 849 O O . ALA A 1 113 ? -6.746 -2.853 -2.790 1.00 94.25 113 ALA A O 1
ATOM 850 N N . GLY A 1 114 ? -4.761 -3.812 -2.408 1.00 92.75 114 GLY A N 1
ATOM 851 C CA . GLY A 1 114 ? -5.152 -4.231 -1.066 1.00 92.75 114 GLY A CA 1
ATOM 852 C C . GLY A 1 114 ? -5.306 -3.052 -0.097 1.00 92.75 114 GLY A C 1
ATOM 853 O O . GLY A 1 114 ? -6.237 -3.078 0.706 1.00 92.75 114 GLY A O 1
ATOM 854 N N . LEU A 1 115 ? -4.515 -1.973 -0.214 1.00 93.44 115 LEU A N 1
ATOM 855 C CA . LEU A 1 115 ? -4.767 -0.717 0.517 1.00 93.44 115 LEU A CA 1
ATOM 856 C C . LEU A 1 115 ? -6.125 -0.104 0.168 1.00 93.44 115 LEU A C 1
ATOM 858 O O . LEU A 1 115 ? -6.839 0.334 1.068 1.00 93.44 115 LEU A O 1
ATOM 862 N N . VAL A 1 116 ? -6.508 -0.105 -1.111 1.00 94.69 116 VAL A N 1
ATOM 863 C CA . VAL A 1 116 ? -7.831 0.358 -1.554 1.00 94.69 116 VAL A CA 1
ATOM 864 C C . VAL A 1 116 ? -8.931 -0.509 -0.956 1.00 94.69 116 VAL A C 1
ATOM 866 O O . VAL A 1 116 ? -9.857 0.024 -0.350 1.00 94.69 116 VAL A O 1
ATOM 869 N N . VAL A 1 117 ? -8.822 -1.837 -1.051 1.00 92.19 117 VAL A N 1
ATOM 870 C CA . VAL A 1 117 ? -9.828 -2.760 -0.503 1.00 92.19 117 VAL A CA 1
ATOM 871 C C . VAL A 1 117 ? -9.987 -2.569 1.005 1.00 92.19 117 VAL A C 1
ATOM 873 O O . VAL A 1 117 ? -11.112 -2.455 1.499 1.00 92.19 117 VAL A O 1
ATOM 876 N N . VAL A 1 118 ? -8.878 -2.498 1.743 1.00 88.81 118 VAL A N 1
ATOM 877 C CA . VAL A 1 118 ? -8.892 -2.279 3.196 1.00 88.81 118 VAL A CA 1
ATOM 878 C C . VAL A 1 118 ? -9.435 -0.886 3.517 1.00 88.81 118 VAL A C 1
ATOM 880 O O . VAL A 1 118 ? -10.284 -0.749 4.396 1.00 88.81 118 VAL A O 1
ATOM 883 N N . GLY A 1 119 ? -9.026 0.140 2.772 1.00 88.75 119 GLY A N 1
ATOM 884 C CA . GLY A 1 119 ? -9.483 1.515 2.948 1.00 88.75 119 GLY A CA 1
ATOM 885 C C . GLY A 1 119 ? -10.976 1.693 2.704 1.00 88.75 119 GLY A C 1
ATOM 886 O O . GLY A 1 119 ? -11.641 2.358 3.494 1.00 88.75 119 GLY A O 1
ATOM 887 N N . VAL A 1 120 ? -11.534 1.044 1.682 1.00 89.38 120 VAL A N 1
ATOM 888 C CA . VAL A 1 120 ? -12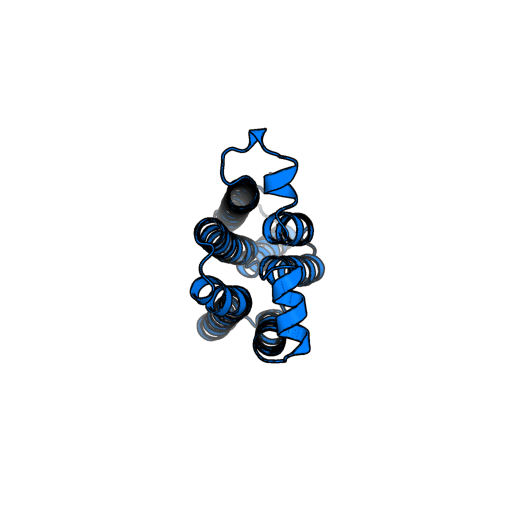.980 1.034 1.417 1.00 89.38 120 VAL A CA 1
ATOM 889 C C . VAL A 1 120 ? -13.729 0.331 2.550 1.00 89.38 120 VAL A C 1
ATOM 891 O O . VAL A 1 120 ? -14.713 0.869 3.060 1.00 89.38 120 VAL A O 1
ATOM 894 N N . ARG A 1 121 ? -13.240 -0.827 3.019 1.00 85.31 121 ARG A N 1
ATOM 895 C CA . ARG A 1 121 ? -13.852 -1.561 4.145 1.00 85.31 121 ARG A CA 1
ATOM 896 C C . ARG A 1 121 ? -13.825 -0.766 5.447 1.00 85.31 121 ARG A C 1
ATOM 898 O O . ARG A 1 121 ? -14.803 -0.773 6.189 1.00 85.31 121 ARG A O 1
ATOM 905 N N . GLN A 1 122 ? -12.729 -0.059 5.703 1.00 81.50 122 GLN A N 1
ATOM 906 C CA . GLN A 1 122 ? -12.548 0.770 6.894 1.00 81.50 122 GLN A CA 1
ATOM 907 C C . GLN A 1 122 ? -13.090 2.200 6.725 1.00 81.50 122 GLN A C 1
ATOM 909 O O . GLN A 1 122 ? -12.982 2.994 7.655 1.00 81.50 122 GLN A O 1
ATOM 914 N N . ARG A 1 123 ? -13.673 2.537 5.562 1.00 85.50 123 ARG A N 1
ATOM 915 C CA . ARG A 1 123 ? -14.130 3.892 5.194 1.00 85.50 123 ARG A CA 1
ATOM 916 C C . ARG A 1 123 ? -13.062 4.977 5.410 1.00 85.50 123 ARG A C 1
ATOM 918 O O . ARG A 1 123 ? -13.375 6.107 5.773 1.00 85.50 123 ARG A O 1
ATOM 925 N N . SER A 1 124 ? -11.797 4.636 5.178 1.00 85.94 124 SER A N 1
ATOM 926 C CA . SER A 1 124 ? -10.652 5.524 5.378 1.00 85.94 124 SER A CA 1
ATOM 927 C C . SER A 1 124 ? -10.133 6.050 4.043 1.00 85.94 124 SER A C 1
ATOM 929 O O . SER A 1 124 ? -9.480 5.321 3.292 1.00 85.94 124 SER A O 1
ATOM 931 N N . ALA A 1 125 ? -10.391 7.337 3.778 1.00 88.38 125 ALA A N 1
ATOM 932 C CA . ALA A 1 125 ? -9.854 8.068 2.623 1.00 88.38 125 ALA A CA 1
ATOM 933 C C . ALA A 1 125 ? -8.335 8.058 2.558 1.00 88.38 125 ALA A C 1
ATOM 935 O O . ALA A 1 125 ? -7.741 7.979 1.487 1.00 88.38 125 ALA A O 1
ATOM 936 N N . LEU A 1 126 ? -7.712 8.061 3.728 1.00 89.06 126 LEU A N 1
ATOM 937 C CA . LEU A 1 126 ? -6.274 8.029 3.848 1.00 89.06 126 LEU A CA 1
ATOM 938 C C . LEU A 1 126 ? -5.710 6.693 3.333 1.00 89.06 126 LEU A C 1
ATOM 940 O O . LEU A 1 126 ? -4.729 6.705 2.600 1.00 89.06 126 LEU A O 1
ATOM 944 N N . LEU A 1 127 ? -6.354 5.557 3.612 1.00 90.25 127 LEU A N 1
ATOM 945 C CA . LEU A 1 127 ? -5.902 4.256 3.105 1.00 90.25 127 LEU A CA 1
ATOM 946 C C . LEU A 1 127 ? -6.148 4.096 1.599 1.00 90.25 127 LEU A C 1
ATOM 948 O O . LEU A 1 127 ? -5.213 3.785 0.860 1.00 90.25 127 LEU A O 1
ATOM 952 N N . TRP A 1 128 ? -7.381 4.327 1.128 1.00 92.88 128 TRP A N 1
ATOM 953 C CA . TRP A 1 128 ? -7.683 4.091 -0.288 1.00 92.88 128 TRP A CA 1
ATOM 954 C C . TRP A 1 128 ? -7.035 5.128 -1.210 1.00 92.88 128 TRP A C 1
ATOM 956 O O . TRP A 1 128 ? -6.606 4.767 -2.301 1.00 92.88 128 TRP A O 1
ATOM 966 N N . GLY A 1 129 ? -6.872 6.377 -0.761 1.00 93.81 129 GLY A N 1
ATOM 967 C CA . GLY A 1 129 ? -6.182 7.417 -1.524 1.00 93.81 129 GLY A CA 1
ATOM 968 C C . GLY A 1 129 ? -4.719 7.064 -1.795 1.00 93.81 129 GLY A C 1
ATOM 969 O O . GLY A 1 129 ? -4.288 7.070 -2.946 1.00 93.81 129 GLY A O 1
ATOM 970 N N . HIS A 1 130 ? -3.965 6.663 -0.764 1.00 94.31 130 HIS A N 1
ATOM 971 C CA . HIS A 1 130 ? -2.574 6.234 -0.956 1.00 94.31 130 HIS A CA 1
ATOM 972 C C . HIS A 1 130 ? -2.480 4.916 -1.735 1.00 94.31 130 HIS A C 1
ATOM 974 O O . HIS A 1 130 ? -1.543 4.730 -2.509 1.00 94.31 130 HIS A O 1
ATOM 980 N N . GLY A 1 131 ? -3.462 4.022 -1.578 1.00 94.44 131 GLY A N 1
ATOM 981 C CA . GLY A 1 131 ? -3.554 2.801 -2.373 1.00 94.44 131 GLY A CA 1
ATOM 982 C C . GLY A 1 131 ? -3.696 3.074 -3.874 1.00 94.44 131 GLY A C 1
ATOM 983 O O . GLY A 1 131 ? -2.994 2.453 -4.668 1.00 94.44 131 GLY A O 1
ATOM 984 N N . LEU A 1 132 ? -4.535 4.043 -4.265 1.00 96.94 132 LEU A N 1
ATOM 985 C CA . LEU A 1 132 ? -4.674 4.464 -5.665 1.00 96.94 132 LEU A CA 1
ATOM 986 C C . LEU A 1 132 ? -3.387 5.085 -6.205 1.00 96.94 132 LEU A C 1
ATOM 988 O O . LEU A 1 132 ? -2.948 4.719 -7.292 1.00 96.94 132 LEU A O 1
ATOM 992 N N . VAL A 1 133 ? -2.757 5.980 -5.437 1.00 96.62 133 VAL A N 1
ATOM 993 C CA . VAL A 1 133 ? -1.472 6.580 -5.829 1.00 96.62 133 VAL A CA 1
ATOM 994 C C . VAL A 1 133 ? -0.429 5.489 -6.064 1.00 96.62 133 VAL A C 1
ATOM 996 O O . VAL A 1 133 ? 0.222 5.482 -7.104 1.00 96.62 133 VAL A O 1
ATOM 999 N N . LEU A 1 134 ? -0.306 4.523 -5.151 1.00 95.81 134 LEU A N 1
ATOM 1000 C CA . LEU A 1 134 ? 0.643 3.422 -5.298 1.00 95.81 134 LEU A CA 1
ATOM 1001 C C . LEU A 1 134 ? 0.316 2.525 -6.505 1.00 95.81 134 LEU A C 1
ATOM 1003 O O . LEU A 1 134 ? 1.230 2.121 -7.225 1.00 95.81 134 LEU A O 1
ATOM 1007 N N . ALA A 1 135 ? -0.967 2.256 -6.764 1.00 95.19 135 ALA A N 1
ATOM 1008 C CA . ALA A 1 135 ? -1.407 1.482 -7.924 1.00 95.19 135 ALA A CA 1
ATOM 1009 C C . ALA A 1 135 ? -1.091 2.170 -9.265 1.00 95.19 135 ALA A C 1
ATOM 1011 O O . ALA A 1 135 ? -0.919 1.482 -10.266 1.00 95.19 135 ALA A O 1
ATOM 1012 N N . VAL A 1 136 ? -0.976 3.501 -9.286 1.00 95.19 136 VAL A N 1
ATOM 1013 C CA . VAL A 1 136 ? -0.580 4.272 -10.476 1.00 95.19 136 VAL A CA 1
ATOM 1014 C C . VAL A 1 136 ? 0.938 4.428 -10.572 1.00 95.19 136 VAL A C 1
ATOM 1016 O O . VAL A 1 136 ? 1.509 4.227 -11.637 1.00 95.19 136 VAL A O 1
ATOM 1019 N N . VAL A 1 137 ? 1.620 4.751 -9.473 1.00 94.62 137 VAL A N 1
ATOM 1020 C CA . VAL A 1 137 ? 3.073 4.997 -9.476 1.00 94.62 137 VAL A CA 1
ATOM 1021 C C . VAL A 1 137 ? 3.863 3.710 -9.727 1.00 94.62 137 VAL A C 1
ATOM 1023 O O . VAL A 1 137 ? 4.858 3.744 -10.445 1.00 94.62 137 VAL A O 1
ATOM 1026 N N . SER A 1 138 ? 3.414 2.570 -9.192 1.00 92.56 138 SER A N 1
ATOM 1027 C CA . SER A 1 138 ? 4.082 1.271 -9.368 1.00 92.56 138 SER A CA 1
ATOM 1028 C C . SER A 1 138 ? 4.320 0.885 -10.836 1.00 92.56 138 SER A C 1
ATOM 1030 O O . SER A 1 138 ? 5.475 0.636 -11.179 1.00 92.56 138 SER A O 1
ATOM 1032 N N . PRO A 1 139 ? 3.306 0.841 -11.724 1.00 92.94 139 PRO A N 1
ATOM 1033 C CA . PRO A 1 139 ? 3.520 0.468 -13.120 1.00 92.94 139 PRO A CA 1
ATOM 1034 C C . PRO A 1 139 ? 4.373 1.499 -13.862 1.00 92.94 139 PRO A C 1
ATOM 1036 O O . PRO A 1 139 ? 5.216 1.118 -14.667 1.00 92.94 139 PRO A O 1
ATOM 1039 N N . LEU A 1 140 ? 4.224 2.792 -13.551 1.00 93.31 140 LEU A N 1
ATOM 1040 C CA . LEU A 1 140 ? 5.031 3.851 -14.167 1.00 93.31 140 LEU A CA 1
ATOM 1041 C C . LEU A 1 140 ? 6.515 3.741 -13.789 1.00 93.31 140 LEU A C 1
ATOM 1043 O O . LEU A 1 140 ? 7.383 3.953 -14.635 1.00 93.31 140 LEU A O 1
ATOM 1047 N N . ALA A 1 141 ? 6.812 3.395 -12.534 1.00 90.50 141 ALA A N 1
ATOM 1048 C CA . ALA A 1 141 ? 8.167 3.089 -12.088 1.00 90.50 141 ALA A CA 1
ATOM 1049 C C . ALA A 1 141 ? 8.683 1.796 -12.735 1.00 90.50 141 ALA A C 1
ATOM 1051 O O . ALA A 1 141 ? 9.822 1.739 -13.188 1.00 90.50 141 ALA A O 1
ATOM 1052 N N . ARG A 1 142 ? 7.839 0.758 -12.808 1.00 88.31 142 ARG A N 1
ATOM 1053 C CA . ARG A 1 142 ? 8.239 -0.571 -13.280 1.00 88.31 142 ARG A CA 1
ATOM 1054 C C . ARG A 1 142 ? 8.541 -0.615 -14.775 1.00 88.31 142 ARG A C 1
ATOM 1056 O O . ARG A 1 142 ? 9.492 -1.277 -15.174 1.00 88.31 142 ARG A O 1
ATOM 1063 N N . LEU A 1 143 ? 7.750 0.087 -15.581 1.00 89.00 143 LEU A N 1
ATOM 1064 C CA . LEU A 1 143 ? 7.900 0.156 -17.037 1.00 89.00 143 LEU A CA 1
ATOM 1065 C C . LEU A 1 143 ? 8.940 1.199 -17.485 1.00 89.00 143 LEU A C 1
ATOM 1067 O O . LEU A 1 143 ? 9.075 1.451 -18.679 1.00 89.00 143 LEU A O 1
ATOM 1071 N N . GLY A 1 144 ? 9.647 1.841 -16.547 1.00 87.44 144 GLY A N 1
ATOM 1072 C CA . GLY A 1 144 ? 10.627 2.889 -16.846 1.00 87.44 144 GLY A CA 1
ATOM 1073 C C . GLY A 1 144 ? 10.004 4.195 -17.350 1.00 87.44 144 GLY A C 1
ATOM 1074 O O . GLY A 1 144 ? 10.717 5.088 -17.798 1.00 87.44 144 GLY A O 1
ATOM 1075 N N . THR A 1 145 ? 8.678 4.354 -17.279 1.00 91.50 145 THR A N 1
ATOM 1076 C CA . THR A 1 145 ? 7.994 5.589 -17.694 1.00 91.50 145 THR A CA 1
ATOM 1077 C C . THR A 1 145 ? 8.474 6.784 -16.872 1.00 91.50 145 THR A C 1
ATOM 1079 O O . THR A 1 145 ? 8.713 7.855 -17.427 1.00 91.50 145 THR A O 1
ATOM 1082 N N . LEU A 1 146 ? 8.665 6.605 -15.561 1.00 90.94 146 LEU A N 1
ATOM 1083 C CA . LEU A 1 146 ? 9.231 7.656 -14.710 1.00 90.94 146 LEU A CA 1
ATOM 1084 C C . LEU A 1 146 ? 10.694 7.942 -15.056 1.00 90.94 146 LEU A C 1
ATOM 1086 O O . LEU A 1 146 ? 11.066 9.106 -15.146 1.00 90.94 146 LEU A O 1
ATOM 1090 N N . ASP A 1 147 ? 11.497 6.912 -15.310 1.00 89.38 147 ASP A N 1
ATOM 1091 C CA . ASP A 1 147 ? 12.911 7.082 -15.670 1.00 89.38 147 ASP A CA 1
ATOM 1092 C C . ASP A 1 147 ? 13.081 7.831 -17.003 1.00 89.38 147 ASP A C 1
ATOM 1094 O O . ASP A 1 147 ? 13.971 8.667 -17.133 1.00 89.38 147 ASP A O 1
ATOM 1098 N N . ASN A 1 148 ? 12.169 7.624 -17.957 1.00 89.50 148 ASN A N 1
ATOM 1099 C CA . ASN A 1 148 ? 12.212 8.275 -19.268 1.00 89.50 148 ASN A CA 1
ATOM 1100 C C . ASN A 1 148 ? 11.650 9.707 -19.275 1.00 89.50 148 ASN A C 1
ATOM 1102 O O . ASN A 1 148 ? 12.097 10.537 -20.067 1.00 89.50 148 ASN A O 1
ATOM 1106 N N . HIS A 1 149 ? 10.654 10.009 -18.436 1.00 92.94 149 HIS A N 1
ATOM 1107 C CA . HIS A 1 149 ? 9.901 11.271 -18.522 1.00 92.94 149 HIS A CA 1
ATOM 1108 C C . HIS A 1 149 ? 10.041 12.186 -17.300 1.00 92.94 149 HIS A C 1
ATOM 1110 O O . HIS A 1 149 ? 9.696 13.363 -17.386 1.00 92.94 149 HIS A O 1
ATOM 1116 N N . ALA A 1 150 ? 10.567 11.689 -16.181 1.00 91.44 150 ALA A N 1
ATOM 1117 C CA . ALA A 1 150 ? 10.727 12.439 -14.936 1.00 91.44 150 ALA A CA 1
ATOM 1118 C C . ALA A 1 150 ? 12.202 12.550 -14.514 1.00 91.44 150 ALA A C 1
ATOM 1120 O O . ALA A 1 150 ? 12.539 12.407 -13.341 1.00 91.44 150 ALA A O 1
ATOM 1121 N N . TRP A 1 151 ? 13.083 12.851 -15.474 1.00 86.69 151 TRP A N 1
ATOM 1122 C CA . TRP A 1 151 ? 14.539 12.968 -15.285 1.00 86.69 151 TRP A CA 1
ATOM 1123 C C . TRP A 1 151 ? 14.955 13.934 -14.160 1.00 86.69 151 TRP A C 1
ATOM 1125 O O . TRP A 1 151 ? 16.002 13.765 -13.538 1.00 86.69 151 TRP A O 1
ATOM 1135 N N . PHE A 1 152 ? 14.120 14.928 -13.847 1.00 91.19 152 PHE A N 1
ATOM 1136 C CA . PHE A 1 152 ? 14.341 15.876 -12.750 1.00 91.19 152 PHE A CA 1
ATOM 1137 C C . PHE A 1 152 ? 14.292 15.229 -11.350 1.00 91.19 152 PHE A C 1
ATOM 1139 O O . PHE A 1 152 ? 14.711 15.854 -10.379 1.00 91.19 152 PHE A O 1
ATOM 1146 N N . LEU A 1 153 ? 13.803 13.989 -11.225 1.00 89.06 153 LEU A N 1
ATOM 1147 C CA . LEU A 1 153 ? 13.802 13.206 -9.980 1.00 89.06 153 LEU A CA 1
A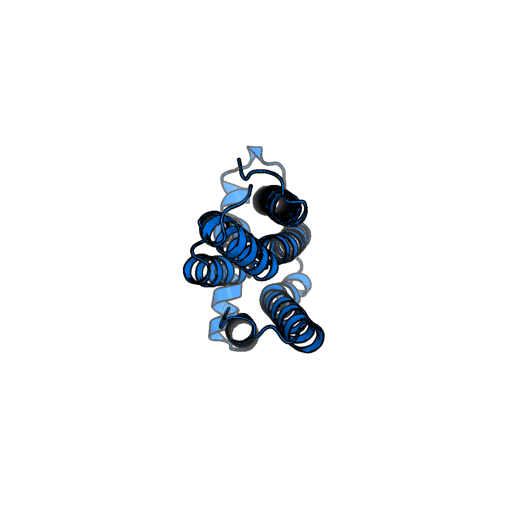TOM 1148 C C . LEU A 1 153 ? 15.135 12.478 -9.716 1.00 89.06 153 LEU A C 1
ATOM 1150 O O . LEU A 1 153 ? 15.256 11.757 -8.721 1.00 89.06 153 LEU A O 1
ATOM 1154 N N . GLY A 1 154 ? 16.128 12.666 -10.589 1.00 90.00 154 GLY A N 1
ATOM 1155 C CA . GLY A 1 154 ? 17.458 12.076 -10.480 1.00 90.00 154 GLY A CA 1
ATOM 1156 C C . GLY A 1 154 ? 17.654 10.833 -11.359 1.00 90.00 154 GLY A C 1
ATOM 1157 O O . GLY A 1 154 ? 16.796 10.503 -12.176 1.00 90.00 154 GLY A O 1
ATOM 1158 N N . PRO A 1 155 ? 18.790 10.127 -11.199 1.00 87.94 155 PRO A N 1
ATOM 1159 C CA . PRO A 1 155 ? 19.204 9.038 -12.094 1.00 87.94 155 PRO A CA 1
ATOM 1160 C C . PRO A 1 155 ? 18.317 7.783 -12.019 1.00 87.94 155 PRO A C 1
ATOM 1162 O O . PRO A 1 155 ? 18.374 6.941 -12.910 1.00 87.94 155 PRO A O 1
ATOM 1165 N N . HIS A 1 156 ? 17.505 7.655 -10.967 1.00 90.62 156 HIS A N 1
ATOM 1166 C CA . HIS A 1 156 ? 16.580 6.541 -10.750 1.00 90.62 156 HIS A CA 1
ATOM 1167 C C . HIS A 1 156 ? 15.190 7.078 -10.386 1.00 90.62 156 HIS A C 1
ATOM 1169 O O . HIS A 1 156 ? 14.696 6.861 -9.278 1.00 90.62 156 HIS A O 1
ATOM 1175 N N . ALA A 1 157 ? 14.569 7.832 -11.295 1.00 92.25 157 ALA A N 1
ATOM 1176 C CA . ALA A 1 157 ? 13.292 8.505 -11.065 1.00 92.25 157 ALA A CA 1
ATOM 1177 C C . ALA A 1 157 ? 12.166 7.549 -10.624 1.00 92.25 157 ALA A C 1
ATOM 1179 O O . ALA A 1 157 ? 11.336 7.927 -9.796 1.00 92.25 157 ALA A O 1
ATOM 1180 N N . GLY A 1 158 ? 12.152 6.302 -11.108 1.00 91.38 158 GLY A N 1
ATOM 1181 C CA . GLY A 1 158 ? 11.228 5.259 -10.659 1.00 91.38 158 GLY A CA 1
ATOM 1182 C C . GLY A 1 158 ? 11.406 4.898 -9.181 1.00 91.38 158 GLY A C 1
ATOM 1183 O O . GLY A 1 158 ? 10.429 4.853 -8.426 1.00 91.38 158 GLY A O 1
ATOM 1184 N N . ALA A 1 159 ? 12.655 4.712 -8.743 1.00 92.19 159 ALA A N 1
ATOM 1185 C CA . ALA A 1 159 ? 12.989 4.470 -7.340 1.00 92.19 159 ALA A CA 1
ATOM 1186 C C . ALA A 1 159 ? 12.663 5.694 -6.471 1.00 92.19 159 ALA A C 1
ATOM 1188 O O . ALA A 1 159 ? 12.039 5.549 -5.419 1.00 92.19 159 ALA A O 1
ATOM 1189 N N . THR A 1 160 ? 12.996 6.904 -6.934 1.00 94.31 160 THR A N 1
ATOM 1190 C CA . THR A 1 160 ? 12.652 8.159 -6.250 1.00 94.31 160 THR A CA 1
ATOM 1191 C C . THR A 1 160 ? 11.138 8.307 -6.093 1.00 94.31 160 THR A C 1
ATOM 1193 O O . THR A 1 160 ? 10.662 8.615 -5.002 1.00 94.31 160 THR A O 1
ATOM 1196 N N . GLY A 1 161 ? 10.359 8.033 -7.145 1.00 94.12 161 GLY A N 1
ATOM 1197 C CA . GLY A 1 161 ? 8.898 8.099 -7.118 1.00 94.12 161 GLY A CA 1
ATOM 1198 C C . GLY A 1 161 ? 8.286 7.149 -6.087 1.00 94.12 161 GLY A C 1
ATOM 1199 O O . GLY A 1 161 ? 7.455 7.565 -5.278 1.00 94.12 161 GLY A O 1
ATOM 1200 N N . LEU A 1 162 ? 8.746 5.895 -6.044 1.00 94.44 162 LEU A N 1
ATOM 1201 C CA . LEU A 1 162 ? 8.343 4.942 -5.003 1.00 94.44 162 LEU A CA 1
ATOM 1202 C C . LEU A 1 162 ? 8.796 5.394 -3.606 1.00 94.44 162 LEU A C 1
ATOM 1204 O O . LEU A 1 162 ? 8.026 5.285 -2.653 1.00 94.44 162 LEU A O 1
ATOM 1208 N N . GLY A 1 163 ? 9.998 5.959 -3.481 1.00 95.75 163 GLY A N 1
ATOM 1209 C CA . GLY A 1 163 ? 10.507 6.530 -2.234 1.00 95.75 163 GLY A CA 1
ATOM 1210 C C . GLY A 1 163 ? 9.634 7.668 -1.695 1.00 95.75 163 GLY A C 1
ATOM 1211 O O . GLY A 1 163 ? 9.339 7.705 -0.500 1.00 95.75 163 GLY A O 1
ATOM 1212 N N . LEU A 1 164 ? 9.136 8.549 -2.568 1.00 96.50 164 LEU A N 1
ATOM 1213 C CA . LEU A 1 164 ? 8.193 9.608 -2.196 1.00 96.50 164 LEU A CA 1
ATOM 1214 C C . LEU A 1 164 ? 6.845 9.040 -1.734 1.00 96.50 164 LEU A C 1
ATOM 1216 O O . LEU A 1 164 ? 6.284 9.521 -0.749 1.00 96.50 164 LEU A O 1
ATOM 1220 N N . VAL A 1 165 ? 6.341 7.986 -2.387 1.00 96.31 165 VAL A N 1
ATOM 1221 C CA . VAL A 1 165 ? 5.124 7.286 -1.938 1.00 96.31 165 VAL A CA 1
ATOM 1222 C C . VAL A 1 165 ? 5.344 6.625 -0.575 1.00 96.31 165 VAL A C 1
ATOM 1224 O O . VAL A 1 165 ? 4.483 6.735 0.299 1.00 96.31 165 VAL A O 1
ATOM 1227 N N . ALA A 1 166 ? 6.498 5.990 -0.351 1.00 96.75 166 ALA A N 1
ATOM 1228 C CA . ALA A 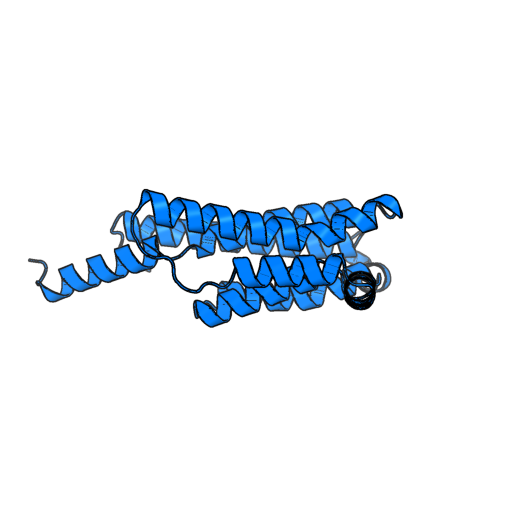1 166 ? 6.853 5.428 0.950 1.00 96.75 166 ALA A CA 1
ATOM 1229 C C . ALA A 1 166 ? 6.893 6.514 2.034 1.00 96.75 166 ALA A C 1
ATOM 1231 O O . ALA A 1 166 ? 6.304 6.336 3.099 1.00 96.75 166 ALA A O 1
ATOM 1232 N N . LEU A 1 167 ? 7.511 7.665 1.753 1.00 97.25 167 LEU A N 1
ATOM 1233 C CA . LEU A 1 167 ? 7.552 8.802 2.672 1.00 97.25 167 LEU A CA 1
ATOM 1234 C C . LEU A 1 167 ? 6.144 9.321 2.994 1.00 97.25 167 LEU A C 1
ATOM 1236 O O . LEU A 1 167 ? 5.822 9.532 4.163 1.00 97.25 167 LEU A O 1
ATOM 1240 N N . ALA A 1 168 ? 5.283 9.473 1.984 1.00 96.50 168 ALA A N 1
ATOM 1241 C CA . ALA A 1 168 ? 3.894 9.881 2.179 1.00 96.50 168 ALA A CA 1
ATOM 1242 C C . ALA A 1 168 ? 3.136 8.890 3.077 1.00 96.50 168 ALA A C 1
ATOM 1244 O O . ALA A 1 168 ? 2.443 9.307 4.005 1.00 96.50 168 ALA A O 1
ATOM 1245 N N . LEU A 1 169 ? 3.334 7.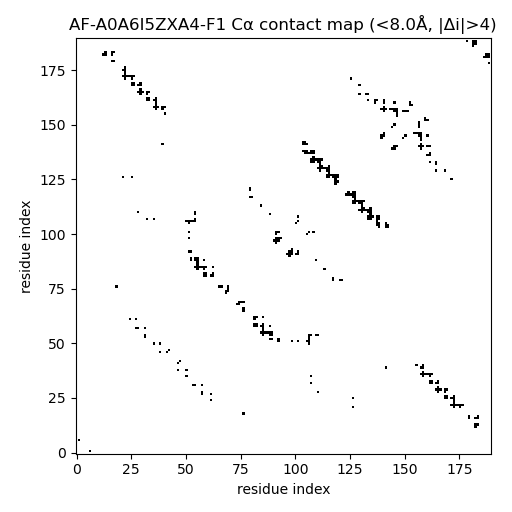582 2.875 1.00 95.50 169 LEU A N 1
ATOM 1246 C CA . LEU A 1 169 ? 2.773 6.541 3.738 1.00 95.50 169 LEU A CA 1
ATOM 1247 C C . LEU A 1 169 ? 3.316 6.615 5.173 1.00 95.50 169 LEU A C 1
ATOM 1249 O O . LEU A 1 169 ? 2.532 6.449 6.105 1.00 95.50 169 LEU A O 1
ATOM 1253 N N . VAL A 1 170 ? 4.608 6.905 5.380 1.00 96.75 170 VAL A N 1
ATOM 1254 C CA . VAL A 1 170 ? 5.177 7.130 6.725 1.00 96.75 170 VAL A CA 1
ATOM 1255 C C . VAL A 1 170 ? 4.510 8.327 7.395 1.00 96.75 170 VAL A C 1
ATOM 1257 O O . VAL A 1 170 ? 4.071 8.219 8.538 1.00 96.75 170 VAL A O 1
ATOM 1260 N N . VAL A 1 171 ? 4.383 9.457 6.696 1.00 96.06 171 VAL A N 1
ATOM 1261 C CA . VAL A 1 171 ? 3.707 10.655 7.223 1.00 96.06 171 VAL A CA 1
ATOM 1262 C C . VAL A 1 171 ? 2.245 10.350 7.558 1.00 96.06 171 VAL A C 1
ATOM 1264 O O . VAL A 1 171 ? 1.730 10.761 8.597 1.00 96.06 171 VAL A O 1
ATOM 1267 N N . ALA A 1 172 ? 1.563 9.585 6.712 1.00 93.25 172 ALA A N 1
ATOM 1268 C CA . ALA A 1 172 ? 0.191 9.175 6.953 1.00 93.25 172 ALA A CA 1
ATOM 1269 C C . ALA A 1 172 ? 0.082 8.219 8.159 1.00 93.25 172 ALA A C 1
ATOM 1271 O O . ALA A 1 172 ? -0.822 8.367 8.984 1.00 93.25 172 ALA A O 1
ATOM 1272 N N . ALA A 1 173 ? 1.032 7.289 8.309 1.00 92.12 173 ALA A N 1
ATOM 1273 C CA . ALA A 1 173 ? 1.115 6.362 9.433 1.00 92.12 173 ALA A CA 1
ATOM 1274 C C . ALA A 1 173 ? 1.370 7.086 10.760 1.00 92.12 173 ALA A C 1
ATOM 1276 O O . ALA A 1 173 ? 0.709 6.788 11.754 1.00 92.12 173 ALA A O 1
ATOM 1277 N N . THR A 1 174 ? 2.287 8.059 10.789 1.00 92.88 174 THR A N 1
ATOM 1278 C CA . THR A 1 174 ? 2.593 8.835 12.001 1.00 92.88 174 THR A CA 1
ATOM 1279 C C . THR A 1 174 ? 1.419 9.713 12.412 1.00 92.88 174 THR A C 1
ATOM 1281 O O . THR A 1 174 ? 1.087 9.759 13.596 1.00 92.88 174 THR A O 1
ATOM 1284 N N . ARG A 1 175 ? 0.726 10.343 11.454 1.00 91.25 175 ARG A N 1
ATOM 1285 C CA . ARG A 1 175 ? -0.509 11.098 11.722 1.00 91.25 175 ARG A CA 1
ATOM 1286 C C . ARG A 1 175 ? -1.621 10.201 12.259 1.00 91.25 175 ARG A C 1
ATOM 1288 O O . ARG A 1 175 ? -2.266 10.569 13.239 1.00 91.25 175 ARG A O 1
ATOM 1295 N N . ALA A 1 176 ? -1.818 9.025 11.662 1.00 87.62 176 ALA A N 1
ATOM 1296 C CA . ALA A 1 176 ? -2.789 8.047 12.147 1.00 87.62 176 ALA A CA 1
ATOM 1297 C C . ALA A 1 176 ? -2.447 7.576 13.570 1.00 87.62 176 ALA A C 1
ATOM 1299 O O . ALA A 1 176 ? -3.315 7.569 14.438 1.00 87.62 176 ALA A O 1
ATOM 1300 N N . LEU A 1 177 ? -1.172 7.283 13.843 1.00 88.19 177 LEU A N 1
ATOM 1301 C CA . LEU A 1 177 ? -0.704 6.885 15.171 1.00 88.19 177 LEU A CA 1
ATOM 1302 C C . LEU A 1 177 ? -0.894 7.998 16.211 1.00 88.19 177 LEU A C 1
ATOM 1304 O O . LEU A 1 177 ? -1.298 7.728 17.341 1.00 88.19 177 LEU A O 1
ATOM 1308 N N . ALA A 1 178 ? -0.605 9.249 15.848 1.00 88.25 178 ALA A N 1
ATOM 1309 C CA . ALA A 1 178 ? -0.811 10.396 16.726 1.00 88.25 178 ALA A CA 1
ATOM 1310 C C . ALA A 1 178 ? -2.299 10.574 17.069 1.00 88.25 178 ALA A C 1
ATOM 1312 O O . ALA A 1 178 ? -2.636 10.750 18.240 1.00 88.25 178 ALA A O 1
ATOM 1313 N N . ALA A 1 179 ? -3.187 10.444 16.078 1.00 84.06 179 ALA A N 1
ATOM 1314 C CA . ALA A 1 179 ? -4.633 10.494 16.286 1.00 84.06 179 ALA A CA 1
ATOM 1315 C C . ALA A 1 179 ? -5.126 9.341 17.180 1.00 84.06 179 ALA A C 1
ATOM 1317 O O . ALA A 1 179 ? -5.878 9.570 18.127 1.00 84.06 179 ALA A O 1
ATOM 1318 N N . GLU A 1 180 ? -4.654 8.112 16.941 1.00 83.06 180 GLU A N 1
ATOM 1319 C CA . GLU A 1 180 ? -4.962 6.942 17.775 1.00 83.06 180 GLU A CA 1
ATOM 1320 C C . GLU A 1 180 ? -4.526 7.164 19.237 1.00 83.06 180 GLU A C 1
ATOM 1322 O O . GLU A 1 180 ? -5.299 6.913 20.165 1.00 83.06 180 GLU A O 1
ATOM 1327 N N . ARG A 1 181 ? -3.320 7.707 19.461 1.00 83.38 181 ARG A N 1
ATOM 1328 C CA . ARG A 1 181 ? -2.804 8.023 20.804 1.00 83.38 181 ARG A CA 1
ATOM 1329 C C . ARG A 1 181 ? -3.587 9.135 21.497 1.00 83.38 181 ARG A C 1
ATOM 1331 O O . ARG A 1 181 ? -3.857 9.009 22.688 1.00 83.38 181 ARG A O 1
ATOM 1338 N N . ALA A 1 182 ? -3.982 10.184 20.777 1.00 80.75 182 ALA A N 1
ATOM 1339 C CA . ALA A 1 182 ? -4.785 11.274 21.332 1.00 80.75 182 ALA A CA 1
ATOM 1340 C C . ALA A 1 182 ? -6.141 10.766 21.857 1.00 80.75 182 ALA A C 1
ATOM 1342 O O . ALA A 1 182 ? -6.540 11.096 22.976 1.00 80.75 182 ALA A O 1
ATOM 1343 N N . VAL A 1 183 ? -6.802 9.876 21.104 1.00 75.81 183 VAL A N 1
ATOM 1344 C CA . VAL A 1 183 ? -8.072 9.254 21.523 1.00 75.81 183 VAL A CA 1
ATOM 1345 C C . VAL A 1 183 ? -7.893 8.383 22.773 1.00 75.81 183 VAL A C 1
ATOM 1347 O O . VAL A 1 183 ? -8.741 8.401 23.672 1.00 75.81 183 VAL A O 1
ATOM 1350 N N . LEU A 1 184 ? -6.789 7.636 22.863 1.00 72.69 184 LEU A N 1
ATOM 1351 C CA . LEU A 1 184 ? -6.484 6.803 24.032 1.00 72.69 184 LEU A CA 1
ATOM 1352 C C . LEU A 1 184 ? -6.142 7.639 25.272 1.00 72.69 184 LEU A C 1
ATOM 1354 O O . LEU A 1 184 ? -6.606 7.313 26.364 1.00 72.69 184 LEU A O 1
ATOM 1358 N N . ALA A 1 185 ? -5.414 8.744 25.100 1.00 77.88 185 ALA A N 1
ATOM 1359 C CA . ALA A 1 185 ? -5.090 9.685 26.171 1.00 77.88 185 ALA A CA 1
ATOM 1360 C C . ALA A 1 185 ? -6.308 10.493 26.664 1.00 77.88 185 ALA A C 1
ATOM 1362 O O . ALA A 1 185 ? -6.237 11.134 27.707 1.00 77.88 185 ALA A O 1
ATOM 1363 N N . GLY A 1 186 ? -7.442 10.450 25.950 1.00 65.69 186 GLY A N 1
ATOM 1364 C CA . GLY A 1 186 ? -8.639 11.223 26.292 1.00 65.69 186 GLY A CA 1
ATOM 1365 C C . GLY A 1 186 ? -8.564 12.697 25.893 1.00 65.69 186 GLY A C 1
ATOM 1366 O O . GLY A 1 186 ? -9.341 13.492 26.414 1.00 65.69 186 GLY A O 1
ATOM 1367 N N . ALA A 1 187 ? -7.661 13.062 24.980 1.00 54.38 187 ALA A N 1
ATOM 1368 C CA . ALA A 1 187 ? -7.620 14.408 24.426 1.00 54.38 187 ALA A CA 1
ATOM 1369 C C . ALA A 1 187 ? -8.863 14.655 23.544 1.00 54.38 187 ALA A C 1
ATOM 1371 O O . ALA A 1 187 ? -9.297 13.733 22.839 1.00 54.38 187 ALA A O 1
ATOM 1372 N N . PRO A 1 188 ? -9.454 15.865 23.567 1.00 45.16 188 PRO A N 1
ATOM 1373 C CA . PRO A 1 188 ? -10.532 16.211 22.650 1.00 45.16 188 PRO A CA 1
ATOM 1374 C C . PRO A 1 188 ? -10.023 16.055 21.213 1.00 45.16 188 PRO A C 1
ATOM 1376 O O . PRO A 1 188 ? -8.954 16.553 20.865 1.00 45.16 188 PRO A O 1
ATOM 1379 N N . ALA A 1 189 ? -10.760 15.294 20.403 1.00 47.00 189 ALA A N 1
ATOM 1380 C CA . ALA A 1 189 ? -10.443 15.117 18.992 1.00 47.00 189 ALA A CA 1
ATOM 1381 C C . ALA A 1 189 ? -10.515 16.484 18.295 1.00 47.00 189 ALA A C 1
ATOM 1383 O O . ALA A 1 189 ? -11.551 17.144 18.386 1.00 47.00 189 ALA A O 1
ATOM 1384 N N . ALA A 1 190 ? -9.409 16.892 17.669 1.00 39.38 190 ALA A N 1
ATOM 1385 C CA . ALA A 1 190 ? -9.352 18.055 16.786 1.00 39.38 190 ALA A CA 1
ATOM 1386 C C . ALA A 1 190 ? -10.113 17.795 15.480 1.00 39.38 190 ALA A C 1
ATOM 1388 O O . ALA A 1 190 ? -10.103 16.626 15.019 1.00 39.38 190 ALA A O 1
#

Solvent-accessible surface area (backbone atoms only — not comparable to full-atom values): 9584 Å² total; per-residue (Å²): 132,86,48,74,68,59,53,54,50,52,50,52,49,37,54,48,46,75,66,55,56,60,27,60,55,29,40,54,48,16,52,51,35,39,53,50,16,60,49,60,73,48,82,50,78,74,52,56,65,58,49,42,43,48,39,19,52,52,22,45,51,52,32,52,55,52,52,49,48,24,68,75,67,68,51,83,69,72,92,66,49,35,61,58,47,15,53,50,32,41,47,28,52,72,36,73,71,33,36,53,48,38,69,53,34,26,42,41,28,58,46,9,49,49,31,27,55,38,10,60,75,68,72,32,66,72,40,24,52,53,9,51,51,34,38,53,49,24,26,34,29,58,67,41,50,28,49,75,72,36,55,90,59,44,100,49,12,24,25,43,52,35,39,51,52,15,50,52,28,42,56,51,13,52,52,40,44,50,53,43,48,36,50,70,73,66,48,82,82,128

Sequence (190 aa):
MVTVPEYVDALRRRQRAARHTGSLVLAVHAAAVAVLAVAQVDWGLASWRWQNLVPAVVYVVLWAVVRLRERVTGMGGGRDGFGVMAAFALALALLPFGYLLLLMAGPGVVLGAGLVVVGVRQRSALLWGHGLVLAVVSPLARLGTLDNHAWFLGPHAGATGLGLVALALVVAATRALAAERAVLAGAPAA

Radius of gyration: 18.53 Å; Cα contacts (8 Å, |Δi|>4): 235; chains: 1; bounding box: 44×37×55 Å